Protein AF-A0AAT9SX31-F1 (afdb_monomer_lite)

Radius of gyration: 20.71 Å; chains: 1; bounding box: 58×47×54 Å

Secondary structure (DSSP, 8-state):
--TTTTTHHHHHHHHHHHHHHHHHHHHHHHHHHHHHHHHSPPTTTS-TT-------HHHHHHHHHHHGGGHHHHHHHHHHHHHHHHHTT--HHHHHHHHHHH--HHHHHHHHHH--SS--HHHHHHHHHHHHHHHTHHHHHHHHTHHHHTTS-HHHHHHHHHT--HHHHHHHHHHHHTT---THHHHHHHHHHHHHHHHHHHHHHHHHHT-S-GGGGTGGGHHHHHHHHHHHHH---TTTTHHHHHHHHHHHHHHHHSSSSHHHHHHHHHHHHHHHHHHTT-

Structure (mmCIF, N/CA/C/O backbone):
data_AF-A0AAT9SX31-F1
#
_entry.id   AF-A0AAT9SX31-F1
#
loop_
_atom_site.group_PDB
_atom_site.id
_atom_site.type_symbol
_atom_site.label_atom_id
_atom_site.label_alt_id
_atom_site.label_comp_id
_atom_site.label_asym_id
_atom_site.label_entity_id
_atom_site.label_seq_id
_atom_site.pdbx_PDB_ins_code
_atom_site.Cartn_x
_atom_site.Cartn_y
_atom_site.Cartn_z
_atom_site.occupancy
_atom_site.B_iso_or_equiv
_atom_site.auth_seq_id
_atom_site.auth_comp_id
_atom_site.auth_asym_id
_atom_site.auth_atom_id
_atom_site.pdbx_PDB_model_num
ATOM 1 N N . MET A 1 1 ? 28.774 20.706 -12.150 1.00 36.06 1 MET A N 1
ATOM 2 C CA . MET A 1 1 ? 27.590 21.599 -12.148 1.00 36.06 1 MET A CA 1
ATOM 3 C C . MET A 1 1 ? 26.537 21.270 -13.215 1.00 36.06 1 MET A C 1
ATOM 5 O O . MET A 1 1 ? 25.423 21.745 -13.067 1.00 36.06 1 MET A O 1
ATOM 9 N N . ALA A 1 2 ? 26.812 20.425 -14.224 1.00 27.89 2 ALA A N 1
ATOM 10 C CA . ALA A 1 2 ? 25.812 20.032 -15.234 1.00 27.89 2 ALA A CA 1
ATOM 11 C C . ALA A 1 2 ? 24.831 18.913 -14.793 1.00 27.89 2 ALA A C 1
ATOM 13 O O . ALA A 1 2 ? 23.689 18.912 -15.228 1.00 27.89 2 ALA A O 1
ATOM 14 N N . ARG A 1 3 ? 25.214 18.021 -13.859 1.00 32.88 3 ARG A N 1
ATOM 15 C CA . ARG A 1 3 ? 24.339 16.926 -13.365 1.00 32.88 3 ARG A CA 1
ATOM 16 C C . ARG A 1 3 ? 23.175 17.371 -12.469 1.00 32.88 3 ARG A C 1
ATOM 18 O O . ARG A 1 3 ? 22.260 16.601 -12.222 1.00 32.88 3 ARG A O 1
ATOM 25 N N . THR A 1 4 ? 23.192 18.603 -11.965 1.00 33.06 4 THR A N 1
ATOM 26 C CA . THR A 1 4 ? 22.132 19.141 -11.093 1.00 33.06 4 THR A CA 1
ATOM 27 C C . THR A 1 4 ? 20.910 19.652 -11.859 1.00 33.06 4 THR A C 1
ATOM 29 O O . THR A 1 4 ? 19.836 19.742 -11.275 1.00 33.06 4 THR A O 1
ATOM 32 N N . LEU A 1 5 ? 21.039 19.930 -13.161 1.00 30.50 5 LEU A N 1
ATOM 33 C CA . LEU A 1 5 ? 19.927 20.370 -14.016 1.00 30.50 5 LEU A CA 1
ATOM 34 C C . LEU A 1 5 ? 19.160 19.199 -14.662 1.00 30.50 5 LEU A C 1
ATOM 36 O O . LEU A 1 5 ? 17.992 19.361 -14.997 1.00 30.50 5 LEU A O 1
ATOM 40 N N . GLU A 1 6 ? 19.757 18.004 -14.729 1.00 37.31 6 GLU A N 1
ATOM 41 C CA . GLU A 1 6 ? 19.095 16.758 -15.165 1.00 37.31 6 GLU A CA 1
ATOM 42 C C . GLU A 1 6 ? 18.226 16.104 -14.069 1.00 37.31 6 GLU A C 1
ATOM 44 O O . GLU A 1 6 ? 17.456 15.196 -14.359 1.00 37.31 6 GLU A O 1
ATOM 49 N N . MET A 1 7 ? 18.292 16.579 -12.816 1.00 31.61 7 MET A N 1
ATOM 50 C CA . MET A 1 7 ? 17.492 16.062 -11.687 1.00 31.61 7 MET A CA 1
ATOM 51 C C . MET A 1 7 ? 16.142 16.777 -11.490 1.00 31.61 7 MET A C 1
ATOM 53 O O . MET A 1 7 ? 15.267 16.274 -10.780 1.00 31.61 7 MET A O 1
ATOM 57 N N . LEU A 1 8 ? 15.927 17.930 -12.137 1.00 29.69 8 LEU A N 1
ATOM 58 C CA . LEU A 1 8 ? 14.647 18.647 -12.077 1.00 29.69 8 LEU A CA 1
ATOM 59 C C . LEU A 1 8 ? 13.436 17.835 -12.595 1.00 29.69 8 LEU A C 1
ATOM 61 O O . LEU A 1 8 ? 12.379 17.932 -11.972 1.00 29.69 8 LEU A O 1
ATOM 65 N N . PRO A 1 9 ? 13.527 17.010 -13.659 1.00 33.69 9 PRO A N 1
ATOM 66 C CA . PRO A 1 9 ? 12.389 16.230 -14.156 1.00 33.69 9 PRO A CA 1
ATOM 67 C C . PRO A 1 9 ? 11.879 15.182 -13.153 1.00 33.69 9 PRO A C 1
ATOM 69 O O . PRO A 1 9 ? 10.671 14.968 -13.053 1.00 33.69 9 PRO A O 1
ATOM 72 N N . HIS A 1 10 ? 12.773 14.570 -12.366 1.00 36.59 10 HIS A N 1
ATOM 73 C CA . HIS A 1 10 ? 12.431 13.552 -11.362 1.00 36.59 10 HIS A CA 1
ATOM 74 C C . HIS A 1 10 ? 11.786 14.171 -10.112 1.00 36.59 10 HIS A C 1
ATOM 76 O O . HIS A 1 10 ? 10.764 13.680 -9.624 1.00 36.59 10 HIS A O 1
ATOM 82 N N . ALA A 1 11 ? 12.285 15.331 -9.672 1.00 29.48 11 ALA A N 1
ATOM 83 C CA . ALA A 1 11 ? 11.660 16.130 -8.619 1.00 29.48 11 ALA A CA 1
ATOM 84 C C . ALA A 1 11 ? 10.300 16.716 -9.053 1.00 29.48 11 ALA A C 1
ATOM 86 O O . ALA A 1 11 ? 9.378 16.809 -8.243 1.00 29.48 11 ALA A O 1
ATOM 87 N N . VAL A 1 12 ? 10.133 17.065 -10.336 1.00 34.00 12 VAL A N 1
ATOM 88 C CA . VAL A 1 12 ? 8.860 17.539 -10.905 1.00 34.00 12 VAL A CA 1
ATOM 89 C C . VAL A 1 12 ? 7.852 16.400 -11.071 1.00 34.00 12 VAL A C 1
ATOM 91 O O . VAL A 1 12 ? 6.674 16.641 -10.839 1.00 34.00 12 VAL A O 1
ATOM 94 N N . ALA A 1 13 ? 8.263 15.164 -11.371 1.00 35.53 13 ALA A N 1
ATOM 95 C CA . ALA A 1 13 ? 7.376 13.993 -11.357 1.00 35.53 13 ALA A CA 1
ATOM 96 C C . ALA A 1 13 ? 6.882 13.665 -9.933 1.00 35.53 13 ALA A C 1
ATOM 98 O O . ALA A 1 13 ? 5.691 13.429 -9.728 1.00 35.53 13 ALA A O 1
ATOM 99 N N . PHE A 1 14 ? 7.762 13.773 -8.933 1.00 36.47 14 PHE A N 1
ATOM 100 C CA . PHE A 1 14 ? 7.431 13.654 -7.510 1.00 36.47 14 PHE A CA 1
ATOM 101 C C . PHE A 1 14 ? 6.470 14.768 -7.041 1.00 36.47 14 PHE A C 1
ATOM 103 O O . PHE A 1 14 ? 5.434 14.502 -6.425 1.00 36.47 14 PHE A O 1
ATOM 110 N N . CYS A 1 15 ? 6.735 16.021 -7.431 1.00 28.53 15 CYS A N 1
ATOM 111 C CA . CYS A 1 15 ? 5.839 17.160 -7.209 1.00 28.53 15 CYS A CA 1
ATOM 112 C C . CYS A 1 15 ? 4.531 17.052 -8.003 1.00 28.53 15 CYS A C 1
ATOM 114 O O . CYS A 1 15 ? 3.500 17.507 -7.521 1.00 28.53 15 CYS A O 1
ATOM 116 N N . ALA A 1 16 ? 4.530 16.443 -9.190 1.00 34.06 16 ALA A N 1
ATOM 117 C CA . ALA A 1 16 ? 3.339 16.195 -9.991 1.00 34.06 16 ALA A CA 1
ATOM 118 C C . ALA A 1 16 ? 2.485 15.089 -9.373 1.00 34.06 16 ALA A C 1
ATOM 120 O O . ALA A 1 16 ? 1.272 15.206 -9.410 1.00 34.06 16 ALA A O 1
ATOM 121 N N . GLN A 1 17 ? 3.070 14.084 -8.724 1.00 37.22 17 GLN A N 1
ATOM 122 C CA . GLN A 1 17 ? 2.335 13.065 -7.972 1.00 37.22 17 GLN A CA 1
ATOM 123 C C . GLN A 1 17 ? 1.743 13.644 -6.675 1.00 37.22 17 GLN A C 1
ATOM 125 O O . GLN A 1 17 ? 0.597 13.348 -6.351 1.00 37.22 17 GLN A O 1
ATOM 130 N N . PHE A 1 18 ? 2.435 14.577 -6.007 1.00 33.72 18 PHE A N 1
ATOM 131 C CA . PHE A 1 18 ? 1.921 15.332 -4.849 1.00 33.72 18 PHE A CA 1
ATOM 132 C C . PHE A 1 18 ? 0.880 16.408 -5.233 1.00 33.72 18 PHE A C 1
ATOM 134 O O . PHE A 1 18 ? -0.123 16.605 -4.543 1.00 33.72 18 PHE A O 1
ATOM 141 N N . MET A 1 19 ? 1.068 17.090 -6.368 1.00 31.34 19 MET A N 1
ATOM 142 C CA . MET A 1 19 ? 0.107 18.038 -6.943 1.00 31.34 19 MET A CA 1
ATOM 143 C C . MET A 1 19 ? -1.081 17.331 -7.578 1.00 31.34 19 MET A C 1
ATOM 145 O O . MET A 1 19 ? -2.174 17.883 -7.529 1.00 31.34 19 MET A O 1
ATOM 149 N N . GLN A 1 20 ? -0.917 16.126 -8.123 1.00 35.50 20 GLN A N 1
ATOM 150 C CA . GLN A 1 20 ? -2.021 15.274 -8.542 1.00 35.50 20 GLN A CA 1
ATOM 151 C C . GLN A 1 20 ? -2.701 14.636 -7.340 1.00 35.50 20 GLN A C 1
ATOM 153 O O . GLN A 1 20 ? -3.908 14.563 -7.381 1.00 35.50 20 GLN A O 1
ATOM 158 N N . LEU A 1 21 ? -2.042 14.342 -6.216 1.00 35.62 21 LEU A N 1
ATOM 159 C CA . LEU A 1 21 ? -2.746 14.006 -4.970 1.00 35.62 21 LEU A CA 1
ATOM 160 C C . LEU A 1 21 ? -3.553 15.202 -4.435 1.00 35.62 21 LEU A C 1
ATOM 162 O O . LEU A 1 21 ? -4.710 15.040 -4.067 1.00 35.62 21 LEU A O 1
ATOM 166 N N . ARG A 1 22 ? -3.007 16.432 -4.457 1.00 33.75 22 ARG A N 1
ATOM 167 C CA . ARG A 1 22 ? -3.751 17.659 -4.089 1.00 33.75 22 ARG A CA 1
ATOM 168 C C . ARG A 1 22 ? -4.860 18.006 -5.086 1.00 33.75 22 ARG A C 1
ATOM 170 O O . ARG A 1 22 ? -5.933 18.413 -4.652 1.00 33.75 22 ARG A O 1
ATOM 177 N N . ARG A 1 23 ? -4.646 17.838 -6.397 1.00 31.61 23 ARG A N 1
ATOM 178 C CA . ARG A 1 23 ? -5.645 18.077 -7.457 1.00 31.61 23 ARG A CA 1
ATOM 179 C C . ARG A 1 23 ? -6.669 16.957 -7.548 1.00 31.61 23 ARG A C 1
ATOM 181 O O . ARG A 1 23 ? -7.822 17.257 -7.796 1.00 31.61 23 ARG A O 1
ATOM 188 N N . TRP A 1 24 ? -6.310 15.709 -7.278 1.00 31.11 24 TRP A N 1
ATOM 189 C CA . TRP A 1 24 ? -7.231 14.582 -7.145 1.00 31.11 24 TRP A CA 1
ATOM 190 C C . TRP A 1 24 ? -8.035 14.735 -5.855 1.00 31.11 24 TRP A C 1
ATOM 192 O O . TRP A 1 24 ? -9.249 14.638 -5.927 1.00 31.11 24 TRP A O 1
ATOM 202 N N . CYS A 1 25 ? -7.446 15.173 -4.734 1.00 32.41 25 CYS A N 1
ATOM 203 C CA . CYS A 1 25 ? -8.182 15.649 -3.549 1.00 32.41 25 CYS A CA 1
ATOM 204 C C . CYS A 1 25 ? -9.066 16.881 -3.824 1.00 32.41 25 CYS A C 1
ATOM 206 O O . CYS A 1 25 ? -10.065 17.071 -3.135 1.00 32.41 25 CYS A O 1
ATOM 208 N N . ALA A 1 26 ? -8.731 17.728 -4.804 1.00 34.81 26 ALA A N 1
ATOM 209 C CA . ALA A 1 26 ? -9.537 18.890 -5.201 1.00 34.81 26 ALA A CA 1
ATOM 210 C C . ALA A 1 26 ? -10.645 18.550 -6.223 1.00 34.81 26 ALA A C 1
ATOM 212 O O . ALA A 1 26 ? -11.723 19.135 -6.166 1.00 34.81 26 ALA A O 1
ATOM 213 N N . LEU A 1 27 ? -10.420 17.579 -7.112 1.00 36.53 27 LEU A N 1
ATOM 214 C CA . LEU A 1 27 ? -11.347 17.123 -8.158 1.00 36.53 27 LEU A CA 1
ATOM 215 C C . LEU A 1 27 ? -12.313 16.052 -7.635 1.00 36.53 27 LEU A C 1
ATOM 217 O O . LEU A 1 27 ? -13.500 16.078 -7.953 1.00 36.53 27 LEU A O 1
ATOM 221 N N . THR A 1 28 ? -11.851 15.161 -6.755 1.00 35.91 28 THR A N 1
ATOM 222 C CA . THR A 1 28 ? -12.728 14.268 -5.983 1.00 35.91 28 THR A CA 1
ATOM 223 C C . THR A 1 28 ? -13.434 15.010 -4.858 1.00 35.91 28 THR A C 1
ATOM 225 O O . THR A 1 28 ? -14.469 14.530 -4.418 1.00 35.91 28 THR A O 1
ATOM 228 N N . ARG A 1 29 ? -12.981 16.208 -4.446 1.00 38.50 29 ARG A N 1
ATOM 229 C CA . ARG A 1 29 ? -13.656 17.014 -3.416 1.00 38.50 29 ARG A CA 1
ATOM 230 C C . ARG A 1 29 ? -15.132 17.182 -3.732 1.00 38.50 29 ARG A C 1
ATOM 232 O O . ARG A 1 29 ? -15.921 16.867 -2.877 1.00 38.50 29 ARG A O 1
ATOM 239 N N . ALA A 1 30 ? -15.554 17.556 -4.937 1.00 37.25 30 ALA A N 1
ATOM 240 C CA . ALA A 1 30 ? -16.983 17.781 -5.192 1.00 37.25 30 ALA A CA 1
ATOM 241 C C . ALA A 1 30 ? -17.841 16.495 -5.149 1.00 37.25 30 ALA A C 1
ATOM 243 O O . ALA A 1 30 ? -18.952 16.513 -4.618 1.00 37.25 30 ALA A O 1
ATOM 244 N N . ARG A 1 31 ? -17.333 15.366 -5.669 1.00 40.22 31 ARG A N 1
ATOM 245 C CA . ARG A 1 31 ? -18.067 14.084 -5.720 1.00 40.22 31 ARG A CA 1
ATOM 246 C C . ARG A 1 31 ? -17.940 13.263 -4.442 1.00 40.22 31 ARG A C 1
ATOM 248 O O . ARG A 1 31 ? -18.951 12.762 -3.979 1.00 40.22 31 ARG A O 1
ATOM 255 N N . ALA A 1 32 ? -16.758 13.184 -3.840 1.00 37.97 32 ALA A N 1
ATOM 256 C CA . ALA A 1 32 ? -16.553 12.592 -2.523 1.00 37.97 32 ALA A CA 1
ATOM 257 C C . ALA A 1 32 ? -17.220 13.431 -1.425 1.00 37.97 32 ALA A C 1
ATOM 259 O O . ALA A 1 32 ? -17.733 12.852 -0.484 1.00 37.97 32 ALA A O 1
ATOM 260 N N . PHE A 1 33 ? -17.308 14.763 -1.550 1.00 40.78 33 PHE A N 1
ATOM 261 C CA . PHE A 1 33 ? -18.081 15.611 -0.626 1.00 40.78 33 PHE A CA 1
ATOM 262 C C . PHE A 1 33 ? -19.586 15.475 -0.843 1.00 40.78 33 PHE A C 1
ATOM 264 O O . PHE A 1 33 ? -20.308 15.452 0.140 1.00 40.78 33 PHE A O 1
ATOM 271 N N . ARG A 1 34 ? -20.079 15.311 -2.082 1.00 41.19 34 ARG A N 1
ATOM 272 C CA . ARG A 1 34 ? -21.489 14.944 -2.322 1.00 41.19 34 ARG A CA 1
ATOM 273 C C . ARG A 1 34 ? -21.818 13.540 -1.820 1.00 41.19 34 ARG A C 1
ATOM 275 O O . ARG A 1 34 ? -22.846 13.376 -1.189 1.00 41.19 34 ARG A O 1
ATOM 282 N N . PHE A 1 35 ? -20.951 12.560 -2.055 1.00 42.16 35 PHE A N 1
ATOM 283 C CA . PHE A 1 35 ? -21.107 11.182 -1.583 1.00 42.16 35 PHE A CA 1
ATOM 284 C C . PHE A 1 35 ? -21.039 11.113 -0.048 1.00 42.16 35 PHE A C 1
ATOM 286 O O . PHE A 1 35 ? -21.893 10.505 0.583 1.00 42.16 35 PHE A O 1
ATOM 293 N N . TRP A 1 36 ? -20.091 11.828 0.564 1.00 42.06 36 TRP A N 1
ATOM 294 C CA . TRP A 1 36 ? -19.954 11.951 2.016 1.00 42.06 36 TRP A CA 1
ATOM 295 C C . TRP A 1 36 ? -21.115 12.718 2.653 1.00 42.06 36 TRP A C 1
ATOM 297 O O . TRP A 1 36 ? -21.644 12.262 3.655 1.00 42.06 36 TRP A O 1
ATOM 307 N N . ASN A 1 37 ? -21.550 13.843 2.073 1.00 48.84 37 ASN A N 1
ATOM 308 C CA . ASN A 1 37 ? -22.694 14.606 2.584 1.00 48.84 37 ASN A CA 1
ATOM 309 C C . ASN A 1 37 ? -24.031 13.879 2.367 1.00 48.84 37 ASN A C 1
ATOM 311 O O . ASN A 1 37 ? -24.954 14.082 3.143 1.00 48.84 37 ASN A O 1
ATOM 315 N N . ALA A 1 38 ? -24.143 13.040 1.332 1.00 52.53 38 ALA A N 1
ATOM 316 C CA . ALA A 1 38 ? -25.323 12.206 1.099 1.00 52.53 38 ALA A CA 1
ATOM 317 C C . ALA A 1 38 ? -25.404 10.999 2.054 1.00 52.53 38 ALA A C 1
ATOM 319 O O . ALA A 1 38 ? -26.480 10.435 2.210 1.00 52.53 38 ALA A O 1
ATOM 320 N N . MET A 1 39 ? -24.290 10.604 2.685 1.00 44.59 39 MET A N 1
ATOM 321 C CA . MET A 1 39 ? -24.231 9.499 3.656 1.00 44.59 39 MET A CA 1
ATOM 322 C C . MET A 1 39 ? -24.049 9.950 5.108 1.00 44.59 39 MET A C 1
ATOM 324 O O . MET A 1 39 ? -24.179 9.134 6.018 1.00 44.59 39 MET A O 1
ATOM 328 N N . SER A 1 40 ? -23.712 11.216 5.357 1.00 47.88 40 SER A N 1
ATOM 329 C CA . SER A 1 40 ? -23.693 11.764 6.710 1.00 47.88 40 SER A CA 1
ATOM 330 C C . SER A 1 40 ? -25.134 11.928 7.202 1.00 47.88 40 SER A C 1
ATOM 332 O O . SER A 1 40 ? -25.886 12.653 6.547 1.00 47.88 40 SER A O 1
ATOM 334 N N . PRO A 1 41 ? -25.524 11.307 8.331 1.00 48.31 41 PRO A N 1
ATOM 335 C CA . PRO A 1 41 ? -26.794 11.611 8.980 1.00 48.31 41 PRO A CA 1
ATOM 336 C C . PRO A 1 41 ? -26.875 13.113 9.257 1.00 48.31 41 PRO A C 1
ATOM 338 O O . PRO A 1 41 ? -25.844 13.739 9.529 1.00 48.31 41 PRO A O 1
ATOM 341 N N . ASP A 1 42 ? -28.078 13.690 9.188 1.00 56.12 42 ASP A N 1
ATOM 342 C CA . ASP A 1 42 ? -28.294 15.084 9.574 1.00 56.12 42 ASP A CA 1
ATOM 343 C C . ASP A 1 42 ? -27.687 15.283 10.979 1.00 56.12 42 ASP A C 1
ATOM 345 O O . ASP A 1 42 ? -28.018 14.505 11.883 1.00 56.12 42 ASP A O 1
ATOM 349 N N . PRO A 1 43 ? -26.773 16.250 11.190 1.00 53.59 43 PRO A N 1
ATOM 350 C CA . PRO A 1 43 ? -26.162 16.491 12.496 1.00 53.59 43 PRO A CA 1
ATOM 351 C C . PRO A 1 43 ? -27.191 16.711 13.616 1.00 53.59 43 PRO A C 1
ATOM 353 O O . PRO A 1 43 ? -26.858 16.490 14.778 1.00 53.59 43 PRO A O 1
ATOM 356 N N . ASN A 1 44 ? -28.438 17.064 13.280 1.00 54.28 44 ASN A N 1
ATOM 357 C CA . ASN A 1 44 ? -29.557 17.196 14.216 1.00 54.28 44 ASN A CA 1
ATOM 358 C C . ASN A 1 44 ? -30.319 15.884 14.502 1.00 54.28 44 ASN A C 1
ATOM 360 O O . ASN A 1 44 ? -31.227 15.876 15.327 1.00 54.28 44 ASN A O 1
ATOM 364 N N . THR A 1 45 ? -29.969 14.779 13.839 1.00 53.47 45 THR A N 1
ATOM 365 C CA . THR A 1 45 ? -30.599 13.450 13.996 1.00 53.47 45 THR A CA 1
ATOM 366 C C . THR A 1 45 ? -29.687 12.410 14.642 1.00 53.47 45 THR A C 1
ATOM 368 O O . THR A 1 45 ? -30.129 11.297 14.921 1.00 53.47 45 THR A O 1
ATOM 371 N N . LEU A 1 46 ? -28.421 12.751 14.908 1.00 50.44 46 LEU A N 1
ATOM 372 C CA . LEU A 1 46 ? -27.517 11.862 15.630 1.00 50.44 46 LEU A CA 1
ATOM 373 C C . LEU A 1 46 ? -28.001 11.737 17.084 1.00 50.44 46 LEU A C 1
ATOM 375 O O . LEU A 1 46 ? -28.078 12.757 17.776 1.00 50.44 46 LEU A O 1
ATOM 379 N N . PRO A 1 47 ? -28.301 10.520 17.579 1.00 45.22 47 PRO A N 1
ATOM 380 C CA . PRO A 1 47 ? -28.561 10.312 18.994 1.00 45.22 47 PRO A CA 1
ATOM 381 C C . PRO A 1 47 ? -27.382 10.888 19.776 1.00 45.22 47 PRO A C 1
ATOM 383 O O . PRO A 1 47 ? -26.234 10.490 19.568 1.00 45.22 47 PRO A O 1
ATOM 386 N N . THR A 1 48 ? -27.647 11.832 20.674 1.00 50.94 48 THR A N 1
ATOM 387 C CA . THR A 1 48 ? -26.641 12.587 21.442 1.00 50.94 48 THR A CA 1
ATOM 388 C C . THR A 1 48 ? -25.824 11.720 22.419 1.00 50.94 48 THR A C 1
ATOM 390 O O . THR A 1 48 ? -25.049 12.239 23.219 1.00 50.94 48 THR A O 1
ATOM 393 N N . THR A 1 49 ? -25.964 10.392 22.351 1.00 48.47 49 THR A N 1
ATOM 394 C CA . THR A 1 49 ? -25.491 9.415 23.337 1.00 48.47 49 THR A CA 1
ATOM 395 C C . THR A 1 49 ? -24.866 8.140 22.751 1.00 48.47 49 THR A C 1
ATOM 397 O O . THR A 1 49 ? -24.543 7.234 23.521 1.00 48.47 49 THR A O 1
ATOM 400 N N . GLU A 1 50 ? -24.598 8.035 21.442 1.00 51.72 50 GLU A N 1
ATOM 401 C CA . GLU A 1 50 ? -23.659 6.999 20.981 1.00 51.72 50 GLU A CA 1
ATOM 402 C C . GLU A 1 50 ? -22.229 7.407 21.366 1.00 51.72 50 GLU A C 1
ATOM 404 O O . GLU A 1 50 ? -21.641 8.334 20.804 1.00 51.72 50 GLU A O 1
ATOM 409 N N . LYS A 1 51 ? -21.671 6.733 22.383 1.00 58.97 51 LYS A N 1
ATOM 410 C CA . LYS A 1 51 ? -20.285 6.940 22.825 1.00 58.97 51 LYS A CA 1
ATOM 411 C C . LYS A 1 51 ? -19.349 6.816 21.625 1.00 58.97 51 LYS A C 1
ATOM 413 O O . LYS A 1 51 ? -19.315 5.764 20.984 1.00 58.97 51 LYS A O 1
ATOM 418 N N . ARG A 1 52 ? -18.568 7.875 21.370 1.00 68.62 52 ARG A N 1
ATOM 419 C CA . ARG A 1 52 ? -17.501 7.848 20.365 1.00 68.62 52 ARG A CA 1
ATOM 420 C C . ARG A 1 52 ? -16.639 6.603 20.590 1.00 68.62 52 ARG A C 1
ATOM 422 O O . ARG A 1 52 ? -16.246 6.364 21.733 1.00 68.62 52 ARG A O 1
ATOM 429 N N . ALA A 1 53 ? -16.364 5.827 19.542 1.00 77.31 53 ALA A N 1
ATOM 430 C CA . ALA A 1 53 ? -15.396 4.739 19.563 1.00 77.31 53 ALA A CA 1
ATOM 431 C C . ALA A 1 53 ? -14.104 5.315 20.145 1.00 77.31 53 ALA A C 1
ATOM 433 O O . ALA A 1 53 ? -13.559 6.222 19.530 1.00 77.31 53 ALA A O 1
ATOM 434 N N . PRO A 1 54 ? -13.660 4.927 21.351 1.00 87.25 54 PRO A N 1
ATOM 435 C CA . PRO A 1 54 ? -12.518 5.584 21.964 1.00 87.25 54 PRO A CA 1
ATOM 436 C C . PRO A 1 54 ? -11.255 5.313 21.142 1.00 87.25 54 PRO A C 1
ATOM 438 O O . PRO A 1 54 ? -11.162 4.310 20.441 1.00 87.25 54 PRO A O 1
ATOM 441 N N . VAL A 1 55 ? -10.274 6.207 21.248 1.00 89.81 55 VAL A N 1
ATOM 442 C CA . VAL A 1 55 ? -8.897 5.951 20.811 1.00 89.81 55 VAL A CA 1
ATOM 443 C C . VAL A 1 55 ? -8.055 6.004 22.069 1.00 89.81 55 VAL A C 1
ATOM 445 O O . VAL A 1 55 ? -7.815 7.086 22.606 1.00 89.81 55 VAL A O 1
ATOM 448 N N . THR A 1 56 ? -7.666 4.839 22.583 1.00 93.88 56 THR A N 1
ATOM 449 C CA . THR A 1 56 ? -6.845 4.755 23.798 1.00 93.88 56 THR A CA 1
ATOM 450 C C . THR A 1 56 ? -5.443 4.240 23.495 1.00 93.88 56 THR A C 1
ATOM 452 O O . THR A 1 56 ? -5.228 3.483 22.547 1.00 93.88 56 THR A O 1
ATOM 455 N N . GLY A 1 57 ? -4.471 4.608 24.336 1.00 95.44 57 GLY A N 1
ATOM 456 C CA . GLY A 1 57 ? -3.114 4.059 24.248 1.00 95.44 57 GLY A CA 1
ATOM 457 C C . GLY A 1 57 ? -3.076 2.539 24.451 1.00 95.44 57 GLY A C 1
ATOM 458 O O . GLY A 1 57 ? -2.301 1.849 23.792 1.00 95.44 57 GLY A O 1
ATOM 459 N N . ALA A 1 58 ? -3.963 1.998 25.296 1.00 96.25 58 ALA A N 1
ATOM 460 C CA . ALA A 1 58 ? -4.112 0.556 25.487 1.00 96.25 58 ALA A CA 1
ATOM 461 C C . ALA A 1 58 ? -4.628 -0.134 24.212 1.00 96.25 58 ALA A C 1
ATOM 463 O O . ALA A 1 58 ? -4.091 -1.167 23.811 1.00 96.25 58 ALA A O 1
ATOM 464 N N . GLY A 1 59 ? -5.608 0.474 23.535 1.00 95.88 59 GLY A N 1
ATOM 465 C CA . GLY A 1 59 ? -6.077 0.049 22.218 1.00 95.88 59 GLY A CA 1
ATOM 466 C C . GLY A 1 59 ? -4.958 0.079 21.182 1.00 95.88 59 GLY A C 1
ATOM 467 O O . GLY A 1 59 ? -4.739 -0.908 20.486 1.00 95.88 59 GLY A O 1
ATOM 468 N N . MET A 1 60 ? -4.176 1.161 21.129 1.00 97.12 60 MET A N 1
ATOM 469 C CA . MET A 1 60 ? -3.021 1.256 20.229 1.00 97.12 60 MET A CA 1
ATOM 470 C C . MET A 1 60 ? -2.008 0.139 20.464 1.00 97.12 60 MET A C 1
ATOM 472 O O . MET A 1 60 ? -1.630 -0.539 19.510 1.00 97.12 60 MET A O 1
ATOM 476 N N . LEU A 1 61 ? -1.621 -0.115 21.715 1.00 97.81 61 LEU A N 1
ATOM 477 C CA . LEU A 1 61 ? -0.694 -1.195 22.056 1.00 97.81 61 LEU A CA 1
ATOM 478 C C . LEU A 1 61 ? -1.262 -2.579 21.704 1.00 97.81 61 LEU A C 1
ATOM 480 O O . LEU A 1 61 ? -0.541 -3.432 21.182 1.00 97.81 61 LEU A O 1
ATOM 484 N N . LEU A 1 62 ? -2.560 -2.797 21.931 1.00 97.31 62 LEU A N 1
ATOM 485 C CA . LEU A 1 62 ? -3.249 -4.011 21.496 1.00 97.31 62 LEU A CA 1
ATOM 486 C C . LEU A 1 62 ? -3.186 -4.171 19.970 1.00 97.31 62 LEU A C 1
ATOM 488 O O . LEU A 1 62 ? -2.937 -5.275 19.486 1.00 97.31 62 LEU A O 1
ATOM 492 N N . GLY A 1 63 ? -3.353 -3.081 19.221 1.00 96.25 63 GLY A N 1
ATOM 493 C CA . GLY A 1 63 ? -3.167 -3.026 17.772 1.00 96.25 63 GLY A CA 1
ATOM 494 C C . GLY A 1 63 ? -1.769 -3.446 17.334 1.00 96.25 63 GLY A C 1
ATOM 495 O O . GLY A 1 63 ? -1.634 -4.346 16.504 1.00 96.25 63 GLY A O 1
ATOM 496 N N . VAL A 1 64 ? -0.732 -2.862 17.944 1.00 97.94 64 VAL A N 1
ATOM 497 C CA . VAL A 1 64 ? 0.676 -3.228 17.695 1.00 97.94 64 VAL A CA 1
ATOM 498 C C . VAL A 1 64 ? 0.900 -4.722 17.940 1.00 97.94 64 VAL A C 1
ATOM 500 O O . VAL A 1 64 ? 1.480 -5.419 17.106 1.00 97.94 64 VAL A O 1
ATOM 503 N N . ARG A 1 65 ? 0.385 -5.250 19.054 1.00 96.88 65 ARG A N 1
ATOM 504 C CA . ARG A 1 65 ? 0.509 -6.674 19.380 1.00 96.88 65 ARG A CA 1
ATOM 505 C C . ARG A 1 65 ? -0.226 -7.560 18.376 1.00 96.88 65 ARG A C 1
ATOM 507 O O . ARG A 1 65 ? 0.361 -8.528 17.903 1.00 96.88 65 ARG A O 1
ATOM 514 N N . LYS A 1 66 ? -1.478 -7.247 18.028 1.00 94.75 66 LYS A N 1
ATOM 515 C CA . LYS A 1 66 ? -2.270 -8.043 17.074 1.00 94.75 66 LYS A CA 1
ATOM 516 C C . LYS A 1 66 ? -1.655 -8.039 15.669 1.00 94.75 66 LYS A C 1
ATOM 518 O O . LYS A 1 66 ? -1.683 -9.071 15.007 1.00 94.75 66 LYS A O 1
ATOM 523 N N . VAL A 1 67 ? -1.074 -6.923 15.223 1.00 95.25 67 VAL A N 1
ATOM 524 C CA . VAL A 1 67 ? -0.478 -6.821 13.879 1.00 95.25 67 VAL A CA 1
ATOM 525 C C . VAL A 1 67 ? 0.920 -7.438 13.775 1.00 95.25 67 VAL A C 1
ATOM 527 O O . VAL A 1 67 ? 1.363 -7.745 12.671 1.00 95.25 67 VAL A O 1
ATOM 530 N N . SER A 1 68 ? 1.605 -7.670 14.901 1.00 94.44 68 SER A N 1
ATOM 531 C CA . SER A 1 68 ? 2.970 -8.224 14.937 1.00 94.44 68 SER A CA 1
ATOM 532 C C . SER A 1 68 ? 3.143 -9.523 14.141 1.00 94.44 68 SER A C 1
ATOM 534 O O . SER A 1 68 ? 4.171 -9.712 13.498 1.00 94.44 68 SER A O 1
ATOM 536 N N . VAL A 1 69 ? 2.115 -10.377 14.092 1.00 90.94 69 VAL A N 1
ATOM 537 C CA . VAL A 1 69 ? 2.133 -11.631 13.319 1.00 90.94 69 VAL A CA 1
ATOM 538 C C . VAL A 1 69 ? 2.305 -11.397 11.811 1.00 90.94 69 VAL A C 1
ATOM 540 O O . VAL A 1 69 ? 2.826 -12.256 11.107 1.00 90.94 69 VAL A O 1
ATOM 543 N N . LEU A 1 70 ? 1.902 -10.225 11.311 1.00 89.25 70 LEU A N 1
ATOM 544 C CA . LEU A 1 70 ? 2.022 -9.837 9.905 1.00 89.25 70 LEU A CA 1
ATOM 545 C C . LEU A 1 70 ? 3.358 -9.141 9.597 1.00 89.25 70 LEU A C 1
ATOM 547 O O . LEU A 1 70 ? 3.743 -9.053 8.430 1.00 89.25 70 LEU A O 1
ATOM 551 N N . MET A 1 71 ? 4.086 -8.664 10.615 1.00 92.50 71 MET A N 1
ATOM 552 C CA . MET A 1 71 ? 5.316 -7.886 10.432 1.00 92.50 71 MET A CA 1
ATOM 553 C C . MET A 1 71 ? 6.415 -8.617 9.650 1.00 92.50 71 MET A C 1
ATOM 555 O O . MET A 1 71 ? 7.009 -7.968 8.793 1.00 92.50 71 MET A O 1
ATOM 559 N N . PRO A 1 72 ? 6.688 -9.925 9.844 1.00 91.69 72 PRO A N 1
ATOM 560 C CA . PRO A 1 72 ? 7.715 -10.611 9.058 1.00 91.69 72 PRO A CA 1
ATOM 561 C C . PRO A 1 72 ? 7.462 -10.534 7.546 1.00 91.69 72 PRO A C 1
ATOM 563 O O . PRO A 1 72 ? 8.376 -10.229 6.783 1.00 91.69 72 PRO A O 1
ATOM 566 N N . GLY A 1 73 ? 6.210 -10.727 7.114 1.00 87.88 73 GLY A N 1
ATOM 567 C CA . GLY A 1 73 ? 5.836 -10.593 5.703 1.00 87.88 73 GLY A CA 1
ATOM 568 C C . GLY A 1 73 ? 6.006 -9.162 5.190 1.00 87.88 73 GLY A C 1
ATOM 569 O O . GLY A 1 73 ? 6.518 -8.953 4.094 1.00 87.88 73 GLY A O 1
ATOM 570 N N . VAL A 1 74 ? 5.645 -8.171 6.010 1.00 90.75 74 VAL A N 1
ATOM 571 C CA . VAL A 1 74 ? 5.800 -6.742 5.690 1.00 90.75 74 VAL A CA 1
ATOM 572 C C . VAL A 1 74 ? 7.275 -6.339 5.591 1.00 90.75 74 VAL A C 1
ATOM 574 O O . VAL A 1 74 ? 7.622 -5.556 4.714 1.00 90.75 74 VAL A O 1
ATOM 577 N N . ILE A 1 75 ? 8.155 -6.894 6.429 1.00 93.88 75 ILE A N 1
ATOM 578 C CA . ILE A 1 75 ? 9.605 -6.652 6.370 1.00 93.88 75 ILE A CA 1
ATOM 579 C C . ILE A 1 75 ? 10.186 -7.201 5.070 1.00 93.88 75 ILE A C 1
ATOM 581 O O . ILE A 1 75 ? 10.868 -6.469 4.361 1.00 93.88 75 ILE A O 1
ATOM 585 N N . VAL A 1 76 ? 9.895 -8.464 4.735 1.00 90.00 76 VAL A N 1
ATOM 586 C CA . VAL A 1 76 ? 10.365 -9.077 3.479 1.00 90.00 76 VAL A CA 1
ATOM 587 C C . VAL A 1 76 ? 9.890 -8.258 2.281 1.00 90.00 76 VAL A C 1
ATOM 589 O O . VAL A 1 76 ? 10.659 -7.982 1.363 1.00 90.00 76 VAL A O 1
ATOM 592 N N . PHE A 1 77 ? 8.639 -7.806 2.327 1.00 89.12 77 PHE A N 1
ATOM 593 C CA . PHE A 1 77 ? 8.052 -6.966 1.298 1.00 89.12 77 PHE A CA 1
ATOM 594 C C . PHE A 1 77 ? 8.758 -5.601 1.171 1.00 89.12 77 PHE A C 1
ATOM 596 O O . PHE A 1 77 ? 9.172 -5.210 0.080 1.00 89.12 77 PHE A O 1
ATOM 603 N N . ALA A 1 78 ? 8.950 -4.889 2.279 1.00 93.94 78 ALA A N 1
ATOM 604 C CA . ALA A 1 78 ? 9.640 -3.602 2.298 1.00 93.94 78 ALA A CA 1
ATOM 605 C C . ALA A 1 78 ? 11.097 -3.718 1.819 1.00 93.94 78 ALA A C 1
ATOM 607 O O . ALA A 1 78 ? 11.570 -2.884 1.046 1.00 93.94 78 ALA A O 1
ATOM 608 N N . VAL A 1 79 ? 11.798 -4.785 2.217 1.00 92.44 79 VAL A N 1
ATOM 609 C CA . VAL A 1 79 ? 13.167 -5.069 1.765 1.00 92.44 79 VAL A CA 1
ATOM 610 C C . VAL A 1 79 ? 13.210 -5.287 0.253 1.00 92.44 79 VAL A C 1
ATOM 612 O O . VAL A 1 79 ? 14.056 -4.699 -0.421 1.00 92.44 79 VAL A O 1
ATOM 615 N N . ALA A 1 80 ? 12.278 -6.077 -0.288 1.00 89.69 80 ALA A N 1
ATOM 616 C CA . ALA A 1 80 ? 12.148 -6.306 -1.725 1.00 89.69 80 ALA A CA 1
ATOM 617 C C . ALA A 1 80 ? 11.919 -4.993 -2.495 1.00 89.69 80 ALA A C 1
ATOM 619 O O . ALA A 1 80 ? 12.586 -4.739 -3.499 1.00 89.69 80 ALA A O 1
ATOM 620 N N . PHE A 1 81 ? 11.035 -4.123 -1.992 1.00 91.56 81 PHE A N 1
ATOM 621 C CA . PHE A 1 81 ? 10.823 -2.794 -2.565 1.00 91.56 81 PHE A CA 1
ATOM 622 C C . PHE A 1 81 ? 12.103 -1.949 -2.552 1.00 91.56 81 PHE A C 1
ATOM 624 O O . PHE A 1 81 ? 12.484 -1.410 -3.590 1.00 91.56 81 PHE A O 1
ATOM 631 N N . GLY A 1 82 ? 12.782 -1.853 -1.404 1.00 93.56 82 GLY A N 1
ATOM 632 C CA . GLY A 1 82 ? 14.007 -1.065 -1.264 1.00 93.56 82 GLY A CA 1
ATOM 633 C C . GLY A 1 82 ? 15.121 -1.532 -2.203 1.00 93.56 82 GLY A C 1
ATOM 634 O O . GLY A 1 82 ? 15.734 -0.712 -2.888 1.00 93.56 82 GLY A O 1
ATOM 635 N N . ALA A 1 83 ? 15.340 -2.846 -2.294 1.00 91.06 83 ALA A N 1
ATOM 636 C CA . ALA A 1 83 ? 16.338 -3.427 -3.189 1.00 91.06 83 ALA A CA 1
ATOM 637 C C . ALA A 1 83 ? 16.015 -3.137 -4.664 1.00 91.06 83 ALA A C 1
ATOM 639 O O . ALA A 1 83 ? 16.893 -2.729 -5.425 1.00 91.06 83 ALA A O 1
ATOM 640 N N . ALA A 1 84 ? 14.747 -3.273 -5.059 1.00 88.25 84 ALA A N 1
ATOM 641 C CA . ALA A 1 84 ? 14.313 -2.964 -6.415 1.00 88.25 84 ALA A CA 1
ATOM 642 C C . ALA A 1 84 ? 14.413 -1.465 -6.747 1.00 88.25 84 ALA A C 1
ATOM 644 O O . ALA A 1 84 ? 14.790 -1.110 -7.863 1.00 88.25 84 ALA A O 1
ATOM 645 N N . ALA A 1 85 ? 14.118 -0.578 -5.791 1.00 90.06 85 ALA A N 1
ATOM 646 C CA . ALA A 1 85 ? 14.285 0.865 -5.954 1.00 90.06 85 ALA A CA 1
ATOM 647 C C . ALA A 1 85 ? 15.753 1.238 -6.206 1.00 90.06 85 ALA A C 1
ATOM 649 O O . ALA A 1 85 ? 16.045 1.985 -7.143 1.00 90.06 85 ALA A O 1
ATOM 650 N N . SER A 1 86 ? 16.675 0.642 -5.442 1.00 90.44 86 SER A N 1
ATOM 651 C CA . SER A 1 86 ? 18.116 0.797 -5.661 1.00 90.44 86 SER A CA 1
ATOM 652 C C . SER A 1 86 ? 18.545 0.284 -7.040 1.00 90.44 86 SER A C 1
ATOM 654 O O . SER A 1 86 ? 19.212 1.005 -7.780 1.00 90.44 86 SER A O 1
ATOM 656 N N . ALA A 1 87 ? 18.094 -0.910 -7.442 1.00 86.31 87 ALA A N 1
ATOM 657 C CA . ALA A 1 87 ? 18.414 -1.488 -8.751 1.00 86.31 87 ALA A CA 1
ATOM 658 C C . ALA A 1 87 ? 17.877 -0.656 -9.934 1.00 86.31 87 ALA A C 1
ATOM 660 O O . ALA A 1 87 ? 18.434 -0.694 -11.030 1.00 86.31 87 ALA A O 1
ATOM 661 N N . LYS A 1 88 ? 16.805 0.115 -9.719 1.00 84.50 88 LYS A N 1
ATOM 662 C CA . LYS A 1 88 ? 16.205 1.032 -10.704 1.00 84.50 88 LYS A CA 1
ATOM 663 C C . LYS A 1 88 ? 16.832 2.433 -10.688 1.00 84.50 88 LYS A C 1
ATOM 665 O O . LYS A 1 88 ? 16.385 3.298 -11.439 1.00 84.50 88 LYS A O 1
ATOM 670 N N . GLY A 1 89 ? 17.864 2.649 -9.871 1.00 86.38 89 GLY A N 1
ATOM 671 C CA . GLY A 1 89 ? 18.652 3.880 -9.842 1.00 86.38 89 GLY A CA 1
ATOM 672 C C . GLY A 1 89 ? 18.008 5.042 -9.087 1.00 86.38 89 GLY A C 1
ATOM 673 O O . GLY A 1 89 ? 18.485 6.167 -9.222 1.00 86.38 89 GLY A O 1
ATOM 674 N N . LEU A 1 90 ? 16.950 4.804 -8.301 1.00 87.94 90 LEU A N 1
ATOM 675 C CA . LEU A 1 90 ? 16.441 5.828 -7.386 1.00 87.94 90 LEU A CA 1
ATOM 676 C C . LEU A 1 90 ? 17.508 6.110 -6.331 1.00 87.94 90 LEU A C 1
ATOM 678 O O . LEU A 1 90 ? 18.205 5.200 -5.889 1.00 87.94 90 LEU A O 1
ATOM 682 N N . SER A 1 91 ? 17.609 7.355 -5.884 1.00 91.69 91 SER A N 1
ATOM 683 C CA . SER A 1 91 ? 18.425 7.689 -4.723 1.00 91.69 91 SER A CA 1
ATOM 684 C C . SER A 1 91 ? 17.803 7.151 -3.431 1.00 91.69 91 SER A C 1
ATOM 686 O O . SER A 1 91 ? 16.601 6.868 -3.339 1.00 91.69 91 SER A O 1
ATOM 688 N N . PHE A 1 92 ? 18.623 7.069 -2.381 1.00 93.75 92 PHE A N 1
ATOM 689 C CA . PHE A 1 92 ? 18.157 6.672 -1.054 1.00 93.75 92 PHE A CA 1
ATOM 690 C C . PHE A 1 92 ? 17.055 7.610 -0.551 1.00 93.75 92 PHE A C 1
ATOM 692 O O . PHE A 1 92 ? 16.029 7.154 -0.054 1.00 93.75 92 PHE A O 1
ATOM 699 N N . LEU A 1 93 ? 17.232 8.924 -0.736 1.00 94.19 93 LEU A N 1
ATOM 700 C CA . LEU A 1 93 ? 16.255 9.915 -0.298 1.00 94.19 93 LEU A CA 1
ATOM 701 C C . LEU A 1 93 ? 14.928 9.778 -1.054 1.00 94.19 93 LEU A C 1
ATOM 703 O O . LEU A 1 93 ? 13.878 9.782 -0.419 1.00 94.19 93 LEU A O 1
ATOM 707 N N . GLU A 1 94 ? 14.956 9.609 -2.379 1.00 90.62 94 GLU A N 1
ATOM 708 C CA . GLU A 1 94 ? 13.741 9.385 -3.178 1.00 90.62 94 GLU A CA 1
ATOM 709 C C . GLU A 1 94 ? 13.010 8.116 -2.739 1.00 90.62 94 GLU A C 1
ATOM 711 O O . GLU A 1 94 ? 11.796 8.141 -2.539 1.00 90.62 94 GLU A O 1
ATOM 716 N N . THR A 1 95 ? 13.752 7.030 -2.510 1.00 93.06 95 THR A N 1
ATOM 717 C CA . THR A 1 95 ? 13.193 5.756 -2.041 1.00 93.06 95 THR A CA 1
ATOM 718 C C . THR A 1 95 ? 12.530 5.911 -0.674 1.00 93.06 95 THR A C 1
ATOM 720 O O . THR A 1 95 ? 11.387 5.491 -0.485 1.00 93.06 95 THR A O 1
ATOM 723 N N . MET A 1 96 ? 13.211 6.554 0.277 1.00 96.19 96 MET A N 1
ATOM 724 C CA . MET A 1 96 ? 12.694 6.765 1.630 1.00 96.19 96 MET A CA 1
ATOM 725 C C . MET A 1 96 ? 11.486 7.704 1.644 1.00 96.19 96 MET A C 1
ATOM 727 O O . MET A 1 96 ? 10.506 7.421 2.331 1.00 96.19 96 MET A O 1
ATOM 731 N N . LEU A 1 97 ? 11.508 8.782 0.854 1.00 92.56 97 LEU A N 1
ATOM 732 C CA . LEU A 1 97 ? 10.372 9.693 0.713 1.00 92.56 97 LEU A CA 1
ATOM 733 C C . LEU A 1 97 ? 9.170 9.000 0.072 1.00 92.56 97 LEU A C 1
ATOM 735 O O . LEU A 1 97 ? 8.051 9.145 0.561 1.00 92.56 97 LEU A O 1
ATOM 739 N N . MET A 1 98 ? 9.387 8.213 -0.984 1.00 89.06 98 MET A N 1
ATOM 740 C CA . MET A 1 98 ? 8.330 7.423 -1.611 1.00 89.06 98 MET A CA 1
ATOM 741 C C . MET A 1 98 ? 7.740 6.426 -0.608 1.00 89.06 98 MET A C 1
ATOM 743 O O . MET A 1 98 ? 6.525 6.357 -0.448 1.00 89.06 98 MET A O 1
ATOM 747 N N . SER A 1 99 ? 8.592 5.715 0.130 1.00 92.75 99 SER A N 1
ATOM 748 C CA . SER A 1 99 ? 8.183 4.769 1.168 1.00 92.75 99 SER A CA 1
ATOM 749 C C . SER A 1 99 ? 7.364 5.414 2.284 1.00 92.75 99 SER A C 1
ATOM 751 O O . SER A 1 99 ? 6.327 4.879 2.670 1.00 92.75 99 SER A O 1
ATOM 753 N N . ALA A 1 100 ? 7.810 6.565 2.788 1.00 92.75 100 ALA A N 1
ATOM 754 C CA . ALA A 1 100 ? 7.187 7.247 3.914 1.00 92.75 100 ALA A CA 1
ATOM 755 C C . ALA A 1 100 ? 5.890 7.971 3.535 1.00 92.75 100 ALA A C 1
ATOM 757 O O . ALA A 1 100 ? 4.961 7.976 4.338 1.00 92.75 100 ALA A O 1
ATOM 758 N N . LEU A 1 101 ? 5.827 8.590 2.350 1.00 88.69 101 LEU A N 1
ATOM 759 C CA . LEU A 1 101 ? 4.723 9.471 1.954 1.00 88.69 101 LEU A CA 1
ATOM 760 C C . LEU A 1 101 ? 3.667 8.781 1.092 1.00 88.69 101 LEU A C 1
ATOM 762 O O . LEU A 1 101 ? 2.489 9.101 1.224 1.00 88.69 101 LEU A O 1
ATOM 766 N N . VAL A 1 102 ? 4.074 7.882 0.190 1.00 86.88 102 VAL A N 1
ATOM 767 C CA . VAL A 1 102 ? 3.121 7.139 -0.651 1.00 86.88 102 VAL A CA 1
ATOM 768 C C . VAL A 1 102 ? 2.546 5.967 0.130 1.00 86.88 102 VAL A C 1
ATOM 770 O O . VAL A 1 102 ? 1.347 5.729 0.034 1.00 86.88 102 VAL A O 1
ATOM 773 N N . TYR A 1 103 ? 3.394 5.258 0.888 1.00 85.94 103 TYR A N 1
ATOM 774 C CA . TYR A 1 103 ? 3.013 4.167 1.793 1.00 85.94 103 TYR A CA 1
ATOM 775 C C . TYR A 1 103 ? 1.952 3.219 1.200 1.00 85.94 103 TYR A C 1
ATOM 777 O O . TYR A 1 103 ? 0.914 2.921 1.783 1.00 85.94 103 TYR A O 1
ATOM 785 N N . GLY A 1 104 ? 2.200 2.769 -0.028 1.00 80.38 104 GLY A N 1
ATOM 786 C CA . GLY A 1 104 ? 1.222 2.071 -0.856 1.00 80.38 104 GLY A CA 1
ATOM 787 C C . GLY A 1 104 ? 1.809 0.796 -1.427 1.00 80.38 104 GLY A C 1
ATOM 788 O O . GLY A 1 104 ? 1.758 0.622 -2.642 1.00 80.38 104 GLY A O 1
ATOM 789 N N . GLY A 1 105 ? 2.406 -0.052 -0.582 1.00 82.19 105 GLY A N 1
ATOM 790 C CA . GLY A 1 105 ? 3.347 -1.121 -0.950 1.00 82.19 105 GLY A CA 1
ATOM 791 C C . GLY A 1 105 ? 3.115 -1.783 -2.313 1.00 82.19 105 GLY A C 1
ATOM 792 O O . GLY A 1 105 ? 3.997 -1.752 -3.166 1.00 82.19 105 GLY A O 1
ATOM 793 N N . VAL A 1 106 ? 1.917 -2.326 -2.578 1.00 82.12 106 VAL A N 1
ATOM 794 C CA . VAL A 1 106 ? 1.627 -3.008 -3.861 1.00 82.12 106 VAL A CA 1
ATOM 795 C C . VAL A 1 106 ? 1.690 -2.040 -5.044 1.00 82.12 106 VAL A C 1
ATOM 797 O O . VAL A 1 106 ? 2.297 -2.340 -6.068 1.00 82.12 106 VAL A O 1
ATOM 800 N N . SER A 1 107 ? 1.099 -0.854 -4.903 1.00 85.19 107 SER A N 1
ATOM 801 C CA . SER A 1 107 ? 1.168 0.188 -5.930 1.00 85.19 107 SER A CA 1
ATOM 802 C C . SER A 1 107 ? 2.582 0.736 -6.118 1.00 85.19 107 SER A C 1
ATOM 804 O O . SER A 1 107 ? 2.930 1.107 -7.234 1.00 85.19 107 SER A O 1
ATOM 806 N N . GLN A 1 108 ? 3.417 0.721 -5.073 1.00 88.19 108 GLN A N 1
ATOM 807 C CA . GLN A 1 108 ? 4.829 1.076 -5.188 1.00 88.19 108 GLN A CA 1
ATOM 808 C C . GLN A 1 108 ? 5.603 0.036 -6.000 1.00 88.19 108 GLN A C 1
ATOM 810 O O . GLN A 1 108 ? 6.390 0.432 -6.852 1.00 88.19 108 GLN A O 1
ATOM 815 N N . LEU A 1 109 ? 5.344 -1.268 -5.836 1.00 84.50 109 LEU A N 1
ATOM 816 C CA . LEU A 1 109 ? 5.989 -2.268 -6.697 1.00 84.50 109 LEU A CA 1
ATOM 817 C C . LEU A 1 109 ? 5.564 -2.148 -8.151 1.00 84.50 109 LEU A C 1
ATOM 819 O O . LEU A 1 109 ? 6.402 -2.179 -9.047 1.00 84.50 109 LEU A O 1
ATOM 823 N N . VAL A 1 110 ? 4.264 -1.976 -8.385 1.00 83.31 110 VAL A N 1
ATOM 824 C CA . VAL A 1 110 ? 3.751 -1.781 -9.742 1.00 83.31 110 VAL A CA 1
ATOM 825 C C . VAL A 1 110 ? 4.338 -0.507 -10.354 1.00 83.31 110 VAL A C 1
ATOM 827 O O . VAL A 1 110 ? 4.698 -0.498 -11.527 1.00 83.31 110 VAL A O 1
ATOM 830 N N . ALA A 1 111 ? 4.520 0.549 -9.557 1.00 84.31 111 ALA A N 1
ATOM 831 C CA . ALA A 1 111 ? 5.220 1.746 -10.000 1.00 84.31 111 ALA A CA 1
ATOM 832 C C . ALA A 1 111 ? 6.679 1.465 -10.385 1.00 84.31 111 ALA A C 1
ATOM 834 O O . ALA A 1 111 ? 7.133 2.014 -11.383 1.00 84.31 111 ALA A O 1
ATOM 835 N N . MET A 1 112 ? 7.390 0.594 -9.657 1.00 83.94 112 MET A N 1
ATOM 836 C CA . MET A 1 112 ? 8.769 0.207 -9.988 1.00 83.94 112 MET A CA 1
ATOM 837 C C . MET A 1 112 ? 8.884 -0.601 -11.286 1.00 83.94 112 MET A C 1
ATOM 839 O O . MET A 1 112 ? 9.866 -0.455 -12.017 1.00 83.94 112 MET A O 1
ATOM 843 N N . GLU A 1 113 ? 7.887 -1.429 -11.598 1.00 82.12 113 GLU A N 1
ATOM 844 C CA . GLU A 1 113 ? 7.825 -2.168 -12.867 1.00 82.12 113 GLU A CA 1
ATOM 845 C C . GLU A 1 113 ? 7.622 -1.241 -14.066 1.00 82.12 113 GLU A C 1
ATOM 847 O O . GLU A 1 113 ? 8.209 -1.429 -15.131 1.00 82.12 113 GLU A O 1
ATOM 852 N N . ILE A 1 114 ? 6.828 -0.192 -13.868 1.00 80.81 114 ILE A N 1
ATOM 853 C CA . ILE A 1 114 ? 6.519 0.816 -14.887 1.00 80.81 114 ILE A CA 1
ATOM 854 C C . ILE A 1 114 ? 7.580 1.934 -14.914 1.00 80.81 114 ILE A C 1
ATOM 856 O O . ILE A 1 114 ? 7.591 2.780 -15.813 1.00 80.81 114 ILE A O 1
ATOM 860 N N . TRP A 1 115 ? 8.483 1.946 -13.929 1.00 81.31 115 TRP A N 1
ATOM 861 C CA . TRP A 1 115 ? 9.482 2.991 -13.768 1.00 81.31 115 TRP A CA 1
ATOM 862 C C . TRP A 1 115 ? 10.433 3.016 -14.953 1.00 81.31 115 TRP A C 1
ATOM 864 O O . TRP A 1 115 ? 10.999 1.993 -15.348 1.00 81.31 115 TRP A O 1
ATOM 874 N N . ARG A 1 116 ? 10.626 4.213 -15.502 1.00 78.25 116 ARG A N 1
ATOM 875 C CA . ARG A 1 116 ? 11.387 4.416 -16.727 1.00 78.25 116 ARG A CA 1
ATOM 876 C C . ARG A 1 116 ? 12.257 5.668 -16.649 1.00 78.25 116 ARG A C 1
ATOM 878 O O . ARG A 1 116 ? 11.921 6.580 -15.890 1.00 78.25 116 ARG A O 1
ATOM 885 N N . PRO A 1 117 ? 13.340 5.730 -17.442 1.00 73.06 117 PRO A N 1
ATOM 886 C CA . PRO A 1 117 ? 14.254 6.870 -17.428 1.00 73.06 117 PRO A CA 1
ATOM 887 C C . PRO A 1 117 ? 13.565 8.180 -17.831 1.00 73.06 117 PRO A C 1
ATOM 889 O O . PRO A 1 117 ? 13.793 9.214 -17.213 1.00 73.06 117 PRO A O 1
ATOM 892 N N . GLU A 1 118 ? 12.668 8.126 -18.823 1.00 79.69 118 GLU A N 1
ATOM 893 C CA . GLU A 1 118 ? 12.043 9.313 -19.415 1.00 79.69 118 GLU A CA 1
ATOM 894 C C . GLU A 1 118 ? 10.526 9.369 -19.190 1.00 79.69 118 GLU A C 1
ATOM 896 O O . GLU A 1 118 ? 9.751 8.498 -19.613 1.00 79.69 118 GLU A O 1
ATOM 901 N N . TRP A 1 119 ? 10.065 10.444 -18.553 1.00 80.69 119 TRP A N 1
ATOM 902 C CA . TRP A 1 119 ? 8.652 10.649 -18.245 1.00 80.69 119 TRP A CA 1
ATOM 903 C C . TRP A 1 119 ? 7.959 11.484 -19.322 1.00 80.69 119 TRP A C 1
ATOM 905 O O . TRP A 1 119 ? 8.270 12.649 -19.535 1.00 80.69 119 TRP A O 1
ATOM 915 N N . SER A 1 120 ? 6.955 10.883 -19.963 1.00 84.06 120 SER A N 1
ATOM 916 C CA . SER A 1 120 ? 5.977 11.603 -20.790 1.00 84.06 120 SER A CA 1
ATOM 917 C C . SER A 1 120 ? 4.681 11.782 -20.000 1.00 84.06 120 SER A C 1
ATOM 919 O O . SER A 1 120 ? 4.380 10.958 -19.130 1.00 84.06 120 SER A O 1
ATOM 921 N N . TRP A 1 121 ? 3.853 12.764 -20.356 1.00 83.31 121 TRP A N 1
ATOM 922 C CA . TRP A 1 121 ? 2.524 12.936 -19.754 1.00 83.31 121 TRP A CA 1
ATOM 923 C C . TRP A 1 121 ? 1.661 11.667 -19.816 1.00 83.31 121 TRP A C 1
ATOM 925 O O . TRP A 1 121 ? 0.992 11.339 -18.837 1.00 83.31 121 TRP A O 1
ATOM 935 N N . GLY A 1 122 ? 1.741 10.904 -20.913 1.00 82.31 122 GLY A N 1
ATOM 936 C CA . GLY A 1 122 ? 1.038 9.624 -21.056 1.00 82.31 122 GLY A CA 1
ATOM 937 C C . GLY A 1 122 ? 1.498 8.556 -20.058 1.00 82.31 122 GLY A C 1
ATOM 938 O O . GLY A 1 122 ? 0.680 7.789 -19.560 1.00 82.31 122 GLY A O 1
ATOM 939 N N . ALA A 1 123 ? 2.781 8.545 -19.682 1.00 79.69 123 ALA A N 1
ATOM 940 C CA . ALA A 1 123 ? 3.288 7.636 -18.648 1.00 79.69 123 ALA A CA 1
ATOM 941 C C . ALA A 1 123 ? 2.768 7.980 -17.272 1.00 79.69 123 ALA A C 1
ATOM 943 O O . ALA A 1 123 ? 2.406 7.092 -16.513 1.00 79.69 123 ALA A O 1
ATOM 944 N N . ILE A 1 124 ? 2.795 9.271 -16.943 1.00 82.81 124 ILE A N 1
ATOM 945 C CA . ILE A 1 124 ? 2.362 9.755 -15.637 1.00 82.81 124 ILE A CA 1
ATOM 946 C C . ILE A 1 124 ? 0.877 9.426 -15.475 1.00 82.81 124 ILE A C 1
ATOM 948 O O . ILE A 1 124 ? 0.475 8.896 -14.443 1.00 82.81 124 ILE A O 1
ATOM 952 N N . ALA A 1 125 ? 0.079 9.653 -16.525 1.00 83.50 125 ALA A N 1
ATOM 953 C CA . ALA A 1 125 ? -1.321 9.249 -16.563 1.00 83.50 125 ALA A CA 1
ATOM 954 C C . ALA A 1 125 ? -1.488 7.725 -16.432 1.00 83.50 125 ALA A C 1
ATOM 956 O O . ALA A 1 125 ? -2.277 7.274 -15.606 1.00 83.50 125 ALA A O 1
ATOM 957 N N . GLY A 1 126 ? -0.722 6.926 -17.182 1.00 82.81 126 GLY A N 1
ATOM 958 C CA . GLY A 1 126 ? -0.761 5.463 -17.098 1.00 82.81 126 GLY A CA 1
ATOM 959 C C . GLY A 1 126 ? -0.417 4.939 -15.702 1.00 82.81 126 GLY A C 1
ATOM 960 O O . GLY A 1 126 ? -1.167 4.145 -15.139 1.00 82.81 126 GLY A O 1
ATOM 961 N N . LEU A 1 127 ? 0.660 5.445 -15.100 1.00 84.69 127 LEU A N 1
ATOM 962 C CA . LEU A 1 127 ? 1.064 5.130 -13.733 1.00 84.69 127 LEU A CA 1
ATOM 963 C C . LEU A 1 127 ? -0.038 5.497 -12.732 1.00 84.69 127 LEU A C 1
ATOM 965 O O . LEU A 1 127 ? -0.382 4.684 -11.873 1.00 84.69 127 LEU A O 1
ATOM 969 N N . ALA A 1 128 ? -0.621 6.692 -12.851 1.00 84.00 128 ALA A N 1
ATOM 970 C CA . ALA A 1 128 ? -1.705 7.139 -11.981 1.00 84.00 128 ALA A CA 1
ATOM 971 C C . ALA A 1 128 ? -2.935 6.226 -12.092 1.00 84.00 128 ALA A C 1
ATOM 973 O O . ALA A 1 128 ? -3.485 5.814 -11.075 1.00 84.00 128 ALA A O 1
ATOM 974 N N . VAL A 1 129 ? -3.339 5.850 -13.308 1.00 84.81 129 VAL A N 1
ATOM 975 C CA . VAL A 1 129 ? -4.489 4.960 -13.536 1.00 84.81 129 VAL A CA 1
ATOM 976 C C . VAL A 1 129 ? -4.223 3.557 -12.996 1.00 84.81 129 VAL A C 1
ATOM 978 O O . VAL A 1 129 ? -5.075 2.993 -12.310 1.00 84.81 129 VAL A O 1
ATOM 981 N N . VAL A 1 130 ? -3.045 2.990 -13.256 1.00 83.62 130 VAL A N 1
ATOM 982 C CA . VAL A 1 130 ? -2.690 1.647 -12.782 1.00 83.62 130 VAL A CA 1
ATOM 983 C C . VAL A 1 130 ? -2.629 1.611 -11.255 1.00 83.62 130 VAL A C 1
ATOM 985 O O . VAL A 1 130 ? -3.252 0.753 -10.630 1.00 83.62 130 VAL A O 1
ATOM 988 N N . THR A 1 131 ? -1.937 2.565 -10.632 1.00 83.88 131 THR A N 1
ATOM 989 C CA . THR A 1 131 ? -1.840 2.635 -9.166 1.00 83.88 131 THR A CA 1
ATOM 990 C C . THR A 1 131 ? -3.195 2.916 -8.515 1.00 83.88 131 THR A C 1
ATOM 992 O O . THR A 1 131 ? -3.510 2.306 -7.494 1.00 83.88 131 THR A O 1
ATOM 995 N N . ALA A 1 132 ? -4.045 3.750 -9.124 1.00 82.88 132 ALA A N 1
ATOM 996 C CA . ALA A 1 132 ? -5.421 3.957 -8.674 1.00 82.88 132 ALA A CA 1
ATOM 997 C C . ALA A 1 132 ? -6.260 2.676 -8.777 1.00 82.88 132 ALA A C 1
ATOM 999 O O . ALA A 1 132 ? -6.994 2.356 -7.846 1.00 82.88 132 ALA A O 1
ATOM 1000 N N . THR A 1 133 ? -6.115 1.912 -9.863 1.00 82.12 133 THR A N 1
ATOM 1001 C CA . THR A 1 133 ? -6.817 0.632 -10.059 1.00 82.12 133 THR A CA 1
ATOM 1002 C C . THR A 1 133 ? -6.427 -0.372 -8.973 1.00 82.12 133 THR A C 1
ATOM 1004 O O . THR A 1 133 ? -7.293 -0.965 -8.335 1.00 82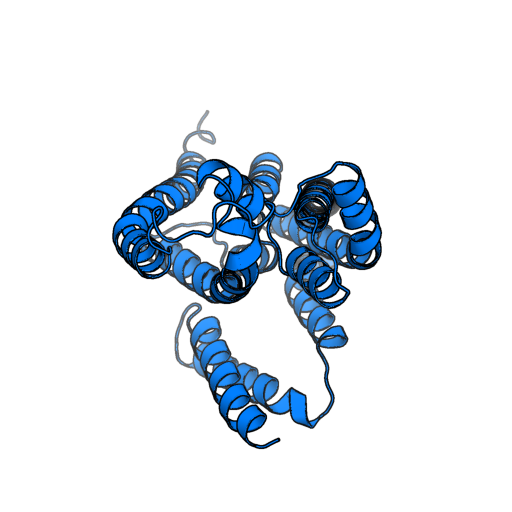.12 133 THR A O 1
ATOM 1007 N N . VAL A 1 134 ? -5.129 -0.501 -8.684 1.00 81.25 134 VAL A N 1
ATOM 1008 C CA . VAL A 1 134 ? -4.612 -1.382 -7.622 1.00 81.25 134 VAL A CA 1
ATOM 1009 C C . VAL A 1 134 ? -5.124 -0.965 -6.237 1.00 81.25 134 VAL A C 1
ATOM 1011 O O . VAL A 1 134 ? -5.460 -1.821 -5.412 1.00 81.25 134 VAL A O 1
ATOM 1014 N N . ASN A 1 135 ? -5.197 0.342 -5.974 1.00 84.62 135 ASN A N 1
ATOM 1015 C CA . ASN A 1 135 ? -5.625 0.891 -4.687 1.00 84.62 135 ASN A CA 1
ATOM 1016 C C . ASN A 1 135 ? -7.146 1.052 -4.550 1.00 84.62 135 ASN A C 1
ATOM 1018 O O . ASN A 1 135 ? -7.615 1.325 -3.447 1.00 84.62 135 ASN A O 1
ATOM 1022 N N . ALA A 1 136 ? -7.937 0.829 -5.605 1.00 82.00 136 ALA A N 1
ATOM 1023 C CA . ALA A 1 136 ? -9.396 0.961 -5.563 1.00 82.00 136 ALA A CA 1
ATOM 1024 C C . ALA A 1 136 ? -10.037 0.107 -4.453 1.00 82.00 136 ALA A C 1
ATOM 1026 O O . ALA A 1 136 ? -11.030 0.513 -3.851 1.00 82.00 136 ALA A O 1
ATOM 1027 N N . ARG A 1 137 ? -9.415 -1.027 -4.098 1.00 80.19 137 ARG A N 1
ATOM 1028 C CA . ARG A 1 137 ? -9.827 -1.872 -2.965 1.00 80.19 137 ARG A CA 1
ATOM 1029 C C . ARG A 1 137 ? -9.908 -1.116 -1.634 1.00 80.19 137 ARG A C 1
ATOM 1031 O O . ARG A 1 137 ? -10.792 -1.390 -0.828 1.00 80.19 137 ARG A O 1
ATOM 1038 N N . MET A 1 138 ? -9.043 -0.123 -1.430 1.00 81.00 138 MET A N 1
ATOM 1039 C CA . MET A 1 138 ? -8.996 0.657 -0.193 1.00 81.00 138 MET A CA 1
ATOM 1040 C C . MET A 1 138 ? -10.219 1.554 -0.025 1.00 81.00 138 MET A C 1
ATOM 1042 O O . MET A 1 138 ? -10.575 1.885 1.101 1.00 81.00 138 MET A O 1
ATOM 1046 N N . VAL A 1 139 ? -10.910 1.898 -1.117 1.00 80.81 139 VAL A N 1
ATOM 1047 C CA . VAL A 1 139 ? -12.169 2.651 -1.060 1.00 80.81 139 VAL A CA 1
ATOM 1048 C C . VAL A 1 139 ? -13.248 1.823 -0.368 1.00 80.81 139 VAL A C 1
ATOM 1050 O O . VAL A 1 139 ? -13.896 2.309 0.556 1.00 80.81 139 VAL A O 1
ATOM 1053 N N . LEU A 1 140 ? -13.403 0.557 -0.767 1.00 80.12 140 LEU A N 1
ATOM 1054 C CA . LEU A 1 140 ? -14.381 -0.356 -0.168 1.00 80.12 140 LEU A CA 1
ATOM 1055 C C . LEU A 1 140 ? -14.018 -0.686 1.284 1.00 80.12 140 LEU A C 1
ATOM 1057 O O . LEU A 1 140 ? -14.875 -0.657 2.165 1.00 80.12 140 LEU A O 1
ATOM 1061 N N . GLN A 1 141 ? -12.734 -0.937 1.554 1.00 83.06 141 GLN A N 1
ATOM 1062 C CA . GLN A 1 141 ? -12.254 -1.213 2.909 1.00 83.06 141 GLN A CA 1
ATOM 1063 C C . GLN A 1 141 ? -12.435 -0.001 3.839 1.00 83.06 141 GLN A C 1
ATOM 1065 O O . GLN A 1 141 ? -12.882 -0.153 4.975 1.00 83.06 141 GLN A O 1
ATOM 1070 N N . GLY A 1 142 ? -12.148 1.209 3.352 1.00 83.12 142 GLY A N 1
ATOM 1071 C CA . GLY A 1 142 ? -12.371 2.451 4.087 1.00 83.12 142 GLY A CA 1
ATOM 1072 C C . GLY A 1 142 ? -13.855 2.730 4.339 1.00 83.12 142 GLY A C 1
ATOM 1073 O O . GLY A 1 142 ? -14.212 3.163 5.432 1.00 83.12 142 GLY A O 1
ATOM 1074 N N . ALA A 1 143 ? -14.732 2.424 3.376 1.00 82.06 143 ALA A N 1
ATOM 1075 C CA . ALA A 1 143 ? -16.180 2.549 3.548 1.00 82.06 143 ALA A CA 1
ATOM 1076 C C . ALA A 1 143 ? -16.711 1.646 4.675 1.00 82.06 143 ALA A C 1
ATOM 1078 O O . ALA A 1 143 ? -17.544 2.084 5.464 1.00 82.06 143 ALA A O 1
ATOM 1079 N N . ALA A 1 144 ? -16.170 0.432 4.825 1.00 83.12 144 ALA A N 1
ATOM 1080 C CA . ALA A 1 144 ? -16.527 -0.470 5.924 1.00 83.12 144 ALA A CA 1
ATOM 1081 C C . ALA A 1 144 ? -16.163 0.083 7.320 1.00 83.12 144 ALA A C 1
ATOM 1083 O O . ALA A 1 144 ? -16.742 -0.338 8.318 1.00 83.12 144 ALA A O 1
ATOM 1084 N N . LEU A 1 145 ? -15.239 1.047 7.406 1.00 83.06 145 LEU A N 1
ATOM 1085 C CA . LEU A 1 145 ? -14.852 1.712 8.657 1.00 83.06 145 LEU A CA 1
ATOM 1086 C C . LEU A 1 145 ? -15.656 2.982 8.953 1.00 83.06 145 LEU A C 1
ATOM 1088 O O . LEU A 1 145 ? -15.419 3.628 9.978 1.00 83.06 145 LEU A O 1
ATOM 1092 N N . GLN A 1 146 ? -16.608 3.350 8.090 1.00 83.25 146 GLN A N 1
ATOM 1093 C CA . GLN A 1 146 ? -17.439 4.539 8.274 1.00 83.25 146 GLN A CA 1
ATOM 1094 C C . GLN A 1 146 ? -18.084 4.609 9.672 1.00 83.25 146 GLN A C 1
ATOM 1096 O O . GLN A 1 146 ? -17.986 5.683 10.269 1.00 83.25 146 GLN A O 1
ATOM 1101 N N . PRO A 1 147 ? -18.620 3.519 10.266 1.00 80.19 147 PRO A N 1
ATOM 1102 C CA . PRO A 1 147 ? -19.243 3.593 11.590 1.00 80.19 147 PRO A CA 1
ATOM 1103 C C . PRO A 1 147 ? -18.281 4.020 12.708 1.00 80.19 147 PRO A C 1
ATOM 1105 O O . PRO A 1 147 ? -18.696 4.653 13.674 1.00 80.19 147 PRO A O 1
ATOM 1108 N N . TRP A 1 148 ? -16.987 3.702 12.583 1.00 82.56 148 TRP A N 1
ATOM 1109 C CA . TRP A 1 148 ? -15.958 4.118 13.543 1.00 82.56 148 TRP A CA 1
ATOM 1110 C C . TRP A 1 148 ? -15.418 5.520 13.254 1.00 82.56 148 TRP A C 1
ATOM 1112 O O . TRP A 1 148 ? -15.163 6.290 14.177 1.00 82.56 148 TRP A O 1
ATOM 1122 N N . LEU A 1 149 ? -15.239 5.871 11.978 1.00 83.56 149 LEU A N 1
ATOM 1123 C CA . LEU A 1 149 ? -14.610 7.133 11.577 1.00 83.56 149 LEU A CA 1
ATOM 1124 C C . LEU A 1 149 ? -15.590 8.315 11.547 1.00 83.56 149 LEU A C 1
ATOM 1126 O O . LEU A 1 149 ? -15.176 9.451 11.768 1.00 83.56 149 LEU A O 1
ATOM 1130 N N . ALA A 1 150 ? -16.885 8.094 11.306 1.00 82.81 150 ALA A N 1
ATOM 1131 C CA . ALA A 1 150 ? -17.879 9.167 11.158 1.00 82.81 150 ALA A CA 1
ATOM 1132 C C . ALA A 1 150 ? -17.996 10.080 12.391 1.00 82.81 150 ALA A C 1
ATOM 1134 O O . ALA A 1 150 ? -18.408 11.232 12.279 1.00 82.81 150 ALA A O 1
ATOM 1135 N N . GLN A 1 151 ? -17.593 9.577 13.555 1.00 83.00 151 GLN A N 1
ATOM 1136 C CA . GLN A 1 151 ? -17.665 10.261 14.843 1.00 83.00 151 GLN A CA 1
ATOM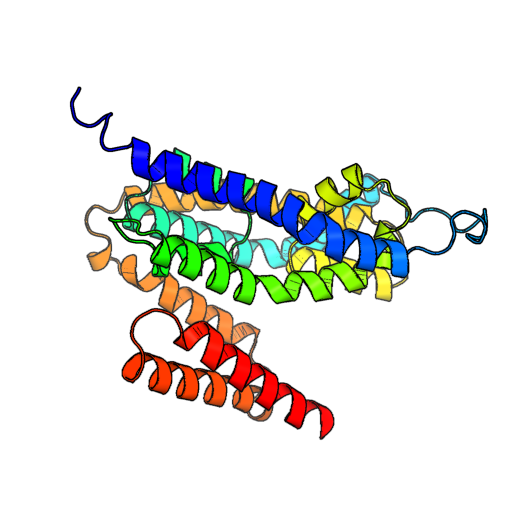 1137 C C . GLN A 1 151 ? -16.515 11.266 15.070 1.00 83.00 151 GLN A C 1
ATOM 1139 O O . GLN A 1 151 ? -16.535 12.025 16.044 1.00 83.00 151 GLN A O 1
ATOM 1144 N N . TYR A 1 152 ? -15.514 11.275 14.184 1.00 83.12 152 TYR A N 1
ATOM 1145 C CA . TYR A 1 152 ? -14.297 12.081 14.276 1.00 83.12 152 TYR A CA 1
ATOM 1146 C C . TYR A 1 152 ? -14.239 13.198 13.223 1.00 83.12 152 TYR A C 1
ATOM 1148 O O . TYR A 1 152 ? -14.800 13.068 12.131 1.00 83.12 152 TYR A O 1
ATOM 1156 N N . PRO A 1 153 ? -13.529 14.311 13.504 1.00 84.12 153 PRO A N 1
ATOM 1157 C CA . PRO A 1 153 ? -13.350 15.378 12.529 1.00 84.12 153 PRO A CA 1
ATOM 1158 C C . PRO A 1 153 ? -12.553 14.887 11.315 1.00 84.12 153 PRO A C 1
ATOM 1160 O O . PRO A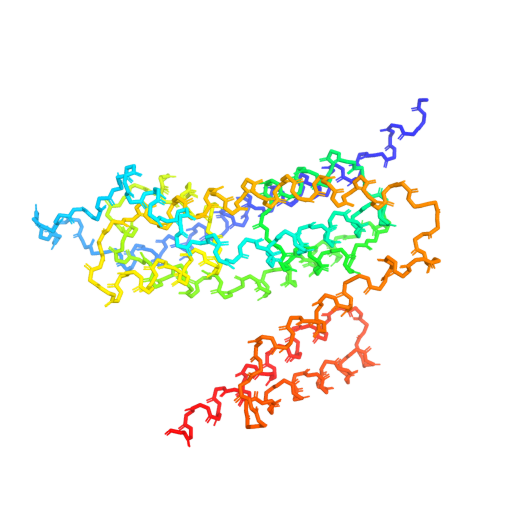 1 153 ? -11.634 14.073 11.423 1.00 84.12 153 PRO A O 1
ATOM 1163 N N . LYS A 1 154 ? -12.866 15.447 10.141 1.00 80.44 154 LYS A N 1
ATOM 1164 C CA . LYS A 1 154 ? -12.294 15.032 8.847 1.00 80.44 154 LYS A CA 1
ATOM 1165 C C . LYS A 1 154 ? -10.761 15.065 8.814 1.00 80.44 154 LYS A C 1
ATOM 1167 O O . LYS A 1 154 ? -10.153 14.224 8.165 1.00 80.44 154 LYS A O 1
ATOM 1172 N N . THR A 1 155 ? -10.138 16.015 9.510 1.00 80.56 155 THR A N 1
ATOM 1173 C CA . THR A 1 155 ? -8.674 16.138 9.603 1.00 80.56 155 THR A CA 1
ATOM 1174 C C . THR A 1 155 ? -8.040 14.964 10.341 1.00 80.56 155 THR A C 1
ATOM 1176 O O . THR A 1 155 ? -7.031 14.433 9.889 1.00 80.56 155 THR A O 1
ATOM 1179 N N . LEU A 1 156 ? -8.659 14.513 11.434 1.00 80.88 156 LEU A N 1
ATOM 1180 C CA . LEU A 1 156 ? -8.181 13.363 12.193 1.00 80.88 156 LEU A CA 1
ATOM 1181 C C . LEU A 1 156 ? -8.423 12.057 11.428 1.00 80.88 156 LEU A C 1
ATOM 1183 O O . LEU A 1 156 ? -7.550 11.197 11.386 1.00 80.88 156 LEU A O 1
ATOM 1187 N N . ASN A 1 157 ? -9.555 11.944 10.730 1.00 84.19 157 ASN A N 1
ATOM 1188 C CA . ASN A 1 157 ? -9.791 10.816 9.829 1.00 84.19 157 ASN A CA 1
ATOM 1189 C C . ASN A 1 157 ? -8.772 10.761 8.694 1.00 84.19 157 ASN A C 1
ATOM 1191 O O . ASN A 1 157 ? -8.311 9.676 8.366 1.00 84.19 157 ASN A O 1
ATOM 1195 N N . ALA A 1 158 ? -8.376 11.900 8.120 1.00 82.69 158 ALA A N 1
ATOM 1196 C CA . ALA A 1 158 ? -7.320 11.930 7.110 1.00 82.69 158 ALA A CA 1
ATOM 1197 C C . ALA A 1 158 ? -5.985 11.410 7.668 1.00 82.69 158 ALA A C 1
ATOM 1199 O O . ALA A 1 158 ? -5.289 10.669 6.981 1.00 82.69 158 ALA A O 1
ATOM 1200 N N . PHE A 1 159 ? -5.659 11.736 8.922 1.00 85.44 159 PHE A N 1
ATOM 1201 C CA . PHE A 1 159 ? -4.483 11.192 9.602 1.00 85.44 159 PHE A CA 1
ATOM 1202 C C . PHE A 1 159 ? -4.594 9.676 9.822 1.00 85.44 159 PHE A C 1
ATOM 1204 O O . PHE A 1 159 ? -3.670 8.942 9.488 1.00 85.44 159 PHE A O 1
ATOM 1211 N N . HIS A 1 160 ? -5.732 9.174 10.311 1.00 84.12 160 HIS A N 1
ATOM 1212 C CA . HIS A 1 160 ? -5.946 7.730 10.463 1.00 84.12 160 HIS A CA 1
ATOM 1213 C C . HIS A 1 160 ? -5.864 6.986 9.122 1.00 84.12 160 HIS A C 1
ATOM 1215 O O . HIS A 1 160 ? -5.250 5.925 9.039 1.00 84.12 160 HIS A O 1
ATOM 1221 N N . LEU A 1 161 ? -6.450 7.565 8.071 1.00 86.44 161 LEU A N 1
ATOM 1222 C CA . LEU A 1 161 ? -6.455 7.010 6.719 1.00 86.44 161 LEU A CA 1
ATOM 1223 C C . LEU A 1 161 ? -5.083 7.072 6.039 1.00 86.44 161 LEU A C 1
ATOM 1225 O O . LEU A 1 161 ? -4.836 6.298 5.124 1.00 86.44 161 LEU A O 1
ATOM 1229 N N . PHE A 1 162 ? -4.173 7.939 6.483 1.00 87.00 162 PHE A N 1
ATOM 1230 C CA . PHE A 1 162 ? -2.794 7.926 5.999 1.00 87.00 162 PHE A CA 1
ATOM 1231 C C . PHE A 1 162 ? -2.048 6.655 6.435 1.00 87.00 162 PHE A C 1
ATOM 1233 O O . PHE A 1 162 ? -1.332 6.056 5.642 1.00 87.00 162 PHE A O 1
ATOM 1240 N N . PHE A 1 163 ? -2.266 6.190 7.670 1.00 90.56 163 PHE A N 1
ATOM 1241 C CA . PHE A 1 163 ? -1.682 4.942 8.190 1.00 90.56 163 PHE A CA 1
ATOM 1242 C C . PHE A 1 163 ? -2.528 3.699 7.871 1.00 90.56 163 PHE A C 1
ATOM 1244 O O . PHE A 1 163 ? -2.354 2.636 8.474 1.00 90.56 163 PHE A O 1
ATOM 1251 N N . PHE A 1 164 ? -3.489 3.827 6.963 1.00 88.12 164 PHE A N 1
ATOM 1252 C CA . PHE A 1 164 ? -4.417 2.763 6.628 1.00 88.12 164 PHE A CA 1
ATOM 1253 C C . PHE A 1 164 ? -3.829 1.797 5.600 1.00 88.12 164 PHE A C 1
ATOM 1255 O O . PHE A 1 164 ? -3.280 2.193 4.579 1.00 88.12 164 PHE A O 1
ATOM 1262 N N . THR A 1 165 ? -3.984 0.508 5.877 1.00 90.56 165 THR A N 1
ATOM 1263 C CA . THR A 1 165 ? -3.552 -0.619 5.055 1.00 90.56 165 THR A CA 1
ATOM 1264 C C . THR A 1 165 ? -4.593 -1.738 5.128 1.00 90.56 165 THR A C 1
ATOM 1266 O O . THR A 1 165 ? -5.447 -1.773 6.015 1.00 90.56 165 THR A O 1
ATOM 1269 N N . ASP A 1 166 ? -4.506 -2.710 4.227 1.00 88.88 166 ASP A N 1
ATOM 1270 C CA . ASP A 1 166 ? -5.302 -3.938 4.303 1.00 88.88 166 ASP A CA 1
ATOM 1271 C C . ASP A 1 166 ? -4.997 -4.752 5.574 1.00 88.88 166 ASP A C 1
ATOM 1273 O O . ASP A 1 166 ? -5.905 -5.352 6.153 1.00 88.88 166 ASP A O 1
ATOM 1277 N N . ALA A 1 167 ? -3.754 -4.722 6.058 1.00 89.75 167 ALA A N 1
ATOM 1278 C CA . ALA A 1 167 ? -3.338 -5.406 7.278 1.00 89.75 167 ALA A CA 1
ATOM 1279 C C . ALA A 1 167 ? -4.014 -4.847 8.545 1.00 89.75 167 ALA A C 1
ATOM 1281 O O . ALA A 1 167 ? -4.641 -5.606 9.288 1.00 89.75 167 ALA A O 1
ATOM 1282 N N . ASN A 1 168 ? -3.944 -3.535 8.806 1.00 92.31 168 ASN A N 1
ATOM 1283 C CA . ASN A 1 168 ? -4.636 -2.961 9.970 1.00 92.31 168 ASN A CA 1
ATOM 1284 C C . ASN A 1 168 ? -6.157 -2.866 9.778 1.00 92.31 168 ASN A C 1
ATOM 1286 O O . ASN A 1 168 ? -6.877 -2.937 10.774 1.00 92.31 168 ASN A O 1
ATOM 1290 N N . TRP A 1 169 ? -6.664 -2.808 8.540 1.00 92.25 169 TRP A N 1
ATOM 1291 C CA . TRP A 1 169 ? -8.090 -3.017 8.260 1.00 92.25 169 TRP A CA 1
ATOM 1292 C C . TRP A 1 169 ? -8.562 -4.403 8.712 1.00 92.25 169 TRP A C 1
ATOM 1294 O O . TRP A 1 169 ? -9.563 -4.512 9.420 1.00 92.25 169 TRP A O 1
ATOM 1304 N N . LEU A 1 170 ? -7.829 -5.463 8.354 1.00 91.38 170 LEU A N 1
ATOM 1305 C CA . LEU A 1 170 ? -8.158 -6.840 8.730 1.00 91.38 170 LEU A CA 1
ATOM 1306 C C . LEU A 1 170 ? -8.146 -7.025 10.252 1.00 91.38 170 LEU A C 1
ATOM 1308 O O . LEU A 1 170 ? -9.050 -7.642 10.810 1.00 91.38 170 LEU A O 1
ATOM 1312 N N . ILE A 1 171 ? -7.134 -6.484 10.933 1.00 92.94 171 ILE A N 1
ATOM 1313 C CA . ILE A 1 171 ? -7.059 -6.532 12.399 1.00 92.94 171 ILE A CA 1
ATOM 1314 C C . ILE A 1 171 ? -8.207 -5.742 13.036 1.00 92.94 171 ILE A C 1
ATOM 1316 O O . ILE A 1 171 ? -8.841 -6.245 13.962 1.00 92.94 171 ILE A O 1
ATOM 1320 N N . GLY A 1 172 ? -8.491 -4.534 12.541 1.00 91.56 172 GLY A N 1
ATOM 1321 C CA . GLY A 1 172 ? -9.548 -3.670 13.068 1.00 91.56 172 GLY A CA 1
ATOM 1322 C C . GLY A 1 172 ? -10.941 -4.276 12.908 1.00 91.56 172 GLY A C 1
ATOM 1323 O O . GLY A 1 172 ? -11.687 -4.347 13.878 1.00 91.56 172 GLY A O 1
ATOM 1324 N N . THR A 1 173 ? -11.266 -4.786 11.719 1.00 90.19 173 THR A N 1
ATOM 1325 C CA . THR A 1 173 ? -12.562 -5.427 11.435 1.00 90.19 173 THR A CA 1
ATOM 1326 C C . THR A 1 173 ? -12.757 -6.727 12.214 1.00 90.19 173 THR A C 1
ATOM 1328 O O . THR A 1 173 ? -13.837 -6.953 12.754 1.00 90.19 173 THR A O 1
ATOM 1331 N N . ARG A 1 174 ? -11.714 -7.559 12.362 1.00 90.50 174 ARG A N 1
ATOM 1332 C CA . ARG A 1 174 ? -11.767 -8.739 13.245 1.00 90.50 174 ARG A CA 1
ATOM 1333 C C . ARG A 1 174 ? -11.993 -8.349 14.700 1.00 90.50 174 ARG A C 1
ATOM 1335 O O . ARG A 1 174 ? -12.859 -8.914 15.353 1.00 90.50 174 ARG A O 1
ATOM 1342 N N . TYR A 1 175 ? -11.254 -7.357 15.195 1.00 92.62 175 TYR A N 1
ATOM 1343 C CA . TYR A 1 175 ? -11.430 -6.856 16.556 1.00 92.62 175 TYR A CA 1
ATOM 1344 C C . TYR A 1 175 ? -12.843 -6.296 16.781 1.00 92.62 175 TYR A C 1
ATOM 1346 O O . TYR A 1 175 ? -13.439 -6.556 17.822 1.00 92.62 175 TYR A O 1
ATOM 1354 N N . GLN A 1 176 ? -13.409 -5.595 15.796 1.00 89.94 176 GLN A N 1
ATOM 1355 C CA . GLN A 1 176 ? -14.794 -5.127 15.838 1.00 89.94 176 GLN A CA 1
ATOM 1356 C C . GLN A 1 176 ? -15.795 -6.289 15.897 1.00 89.94 176 GLN A C 1
ATOM 1358 O O . GLN A 1 176 ? -16.723 -6.253 16.703 1.00 89.94 176 GLN A O 1
ATOM 1363 N N . ALA A 1 177 ? -15.598 -7.329 15.082 1.00 89.06 177 ALA A N 1
ATOM 1364 C CA . ALA A 1 177 ? -16.443 -8.524 15.077 1.00 89.06 177 ALA A CA 1
ATOM 1365 C C . ALA A 1 177 ? -16.377 -9.305 16.405 1.00 89.06 177 ALA A C 1
ATOM 1367 O O . ALA A 1 177 ? -17.364 -9.904 16.816 1.00 89.06 177 ALA A O 1
ATOM 1368 N N . GLU A 1 178 ? -15.243 -9.244 17.109 1.00 91.19 178 GLU A N 1
ATOM 1369 C CA . GLU A 1 178 ? -15.046 -9.791 18.462 1.00 91.19 178 GLU A CA 1
ATOM 1370 C C . GLU A 1 178 ? -15.686 -8.921 19.574 1.00 91.19 178 GLU A C 1
ATOM 1372 O O . GLU A 1 178 ? -15.508 -9.201 20.758 1.00 91.19 178 GLU A O 1
ATOM 1377 N N . GLY A 1 179 ? -16.419 -7.854 19.227 1.00 89.38 179 GLY A N 1
ATOM 1378 C CA . GLY A 1 179 ? -17.062 -6.936 20.179 1.00 89.38 179 GLY A CA 1
ATOM 1379 C C . GLY A 1 179 ? -16.191 -5.751 20.614 1.00 89.38 179 GLY A C 1
ATOM 1380 O O . GLY A 1 179 ? -16.596 -4.951 21.461 1.00 89.38 179 GLY A O 1
ATOM 1381 N N . GLY A 1 180 ? -15.001 -5.607 20.032 1.00 90.56 180 GLY A N 1
ATOM 1382 C CA . GLY A 1 180 ? -14.108 -4.477 20.250 1.00 90.56 180 GLY A CA 1
ATOM 1383 C C . GLY A 1 180 ? -14.678 -3.154 19.738 1.00 90.56 180 GLY A C 1
ATOM 1384 O O . GLY A 1 180 ? -15.335 -3.103 18.700 1.00 90.56 180 GLY A O 1
ATOM 1385 N N . ARG A 1 181 ? -14.418 -2.054 20.457 1.00 89.94 181 ARG A N 1
ATOM 1386 C CA . ARG A 1 181 ? -14.910 -0.708 20.086 1.00 89.94 181 ARG A CA 1
ATOM 1387 C C . ARG A 1 181 ? -13.836 0.381 20.077 1.00 89.94 181 ARG A C 1
ATOM 1389 O O . ARG A 1 181 ? -14.155 1.526 19.784 1.00 89.94 181 ARG A O 1
ATOM 1396 N N . ASP A 1 182 ? -12.591 0.048 20.412 1.00 92.69 182 ASP A N 1
ATOM 1397 C CA . ASP A 1 182 ? -11.478 1.002 20.456 1.00 92.69 182 ASP A CA 1
ATOM 1398 C C . ASP A 1 182 ? -10.799 1.139 19.081 1.00 92.69 182 ASP A C 1
ATOM 1400 O O . ASP A 1 182 ? -10.115 0.225 18.609 1.00 92.69 182 ASP A O 1
ATOM 1404 N N . LEU A 1 183 ? -10.958 2.303 18.446 1.00 90.94 183 LEU A N 1
ATOM 1405 C CA . LEU A 1 183 ? -10.335 2.632 17.160 1.00 90.94 183 LEU A CA 1
ATOM 1406 C C . LEU A 1 183 ? -8.801 2.710 17.273 1.00 90.94 183 LEU A C 1
ATOM 1408 O O . LEU A 1 183 ? -8.094 2.536 16.276 1.00 90.94 183 LEU A O 1
ATOM 1412 N N . GLY A 1 184 ? -8.266 2.891 18.484 1.00 93.44 184 GLY A N 1
ATOM 1413 C CA . GLY A 1 184 ? -6.838 2.855 18.773 1.00 93.44 184 GLY A CA 1
ATOM 1414 C C . GLY A 1 184 ? -6.164 1.583 18.263 1.00 93.44 184 GLY A C 1
ATOM 1415 O O . GLY A 1 184 ? -5.042 1.668 17.777 1.00 93.44 184 GLY A O 1
ATOM 1416 N N . VAL A 1 185 ? -6.853 0.434 18.246 1.00 95.25 185 VAL A N 1
ATOM 1417 C CA . VAL A 1 185 ? -6.323 -0.827 17.686 1.00 95.25 185 VAL A CA 1
ATOM 1418 C C . VAL A 1 185 ? -5.927 -0.674 16.216 1.00 95.25 185 VAL A C 1
ATOM 1420 O O . VAL A 1 185 ? -4.852 -1.119 15.814 1.00 95.25 185 VAL A O 1
ATOM 1423 N N . LEU A 1 186 ? -6.756 -0.005 15.414 1.00 92.75 186 LEU A N 1
ATOM 1424 C CA . LEU A 1 186 ? -6.485 0.215 13.994 1.00 92.75 186 LEU A CA 1
ATOM 1425 C C . LEU A 1 186 ? -5.345 1.221 13.787 1.00 92.75 186 LEU A C 1
ATOM 1427 O O . LEU A 1 186 ? -4.473 1.009 12.939 1.00 92.75 186 LEU A O 1
ATOM 1431 N N . VAL A 1 187 ? -5.337 2.293 14.584 1.00 93.50 187 VAL A N 1
ATOM 1432 C CA . VAL A 1 187 ? -4.335 3.368 14.511 1.00 93.50 187 VAL A CA 1
ATOM 1433 C C . VAL A 1 187 ? -2.956 2.865 14.937 1.00 93.50 187 VAL A C 1
ATOM 1435 O O . VAL A 1 187 ? -1.983 3.045 14.209 1.00 93.50 187 VAL A O 1
ATOM 1438 N N . GLY A 1 188 ? -2.868 2.182 16.080 1.00 96.38 188 GLY A N 1
ATOM 1439 C CA . GLY A 1 188 ? -1.617 1.626 16.595 1.00 96.38 188 GLY A CA 1
ATOM 1440 C C . GLY A 1 188 ? -1.017 0.583 15.655 1.00 96.38 188 GLY A C 1
ATOM 1441 O O . GLY A 1 188 ? 0.178 0.634 15.369 1.00 96.38 188 GLY A O 1
ATOM 1442 N N . ALA A 1 189 ? -1.851 -0.305 15.102 1.00 96.62 189 ALA A N 1
ATOM 1443 C CA . ALA A 1 189 ? -1.414 -1.258 14.086 1.00 96.62 189 ALA A CA 1
ATOM 1444 C C . ALA A 1 189 ? -0.866 -0.554 12.830 1.00 96.62 189 ALA A C 1
ATOM 1446 O O . ALA A 1 189 ? 0.197 -0.925 12.339 1.00 96.62 189 ALA A O 1
ATOM 1447 N N . GLY A 1 190 ? -1.553 0.481 12.336 1.00 95.25 190 GLY A N 1
ATOM 1448 C CA . GLY A 1 190 ? -1.137 1.237 11.150 1.00 95.25 190 GLY A CA 1
ATOM 1449 C C . GLY A 1 190 ? 0.194 1.968 11.325 1.00 95.25 190 GLY A C 1
ATOM 1450 O O . GLY A 1 190 ? 1.069 1.869 10.468 1.00 95.25 190 GLY A O 1
ATOM 1451 N N . ILE A 1 191 ? 0.380 2.652 12.458 1.00 96.62 191 ILE A N 1
ATOM 1452 C CA . ILE A 1 191 ? 1.626 3.371 12.771 1.00 96.62 191 ILE A CA 1
ATOM 1453 C C . ILE A 1 191 ? 2.800 2.395 12.905 1.00 96.62 191 ILE A C 1
ATOM 1455 O O . ILE A 1 191 ? 3.877 2.650 12.367 1.00 96.62 191 ILE A O 1
ATOM 1459 N N . ALA A 1 192 ? 2.600 1.264 13.588 1.00 97.56 192 ALA A N 1
ATOM 1460 C CA . ALA A 1 192 ? 3.648 0.260 13.742 1.00 97.56 192 ALA A CA 1
ATOM 1461 C C . ALA A 1 192 ? 4.051 -0.362 12.399 1.00 97.56 192 ALA A C 1
ATOM 1463 O O . ALA A 1 192 ? 5.242 -0.518 12.130 1.00 97.56 192 ALA A O 1
ATOM 1464 N N . LEU A 1 193 ? 3.076 -0.665 11.538 1.00 96.44 193 LEU A N 1
ATOM 1465 C CA . LEU A 1 193 ? 3.336 -1.133 10.178 1.00 96.44 193 LEU A CA 1
ATOM 1466 C C . LEU A 1 193 ? 4.105 -0.098 9.353 1.00 96.44 193 LEU A C 1
ATOM 1468 O O . LEU A 1 193 ? 5.074 -0.463 8.695 1.00 96.44 193 LEU A O 1
ATOM 1472 N N . TRP A 1 194 ? 3.727 1.179 9.433 1.00 97.00 194 TRP A N 1
ATOM 1473 C CA . TRP A 1 194 ? 4.407 2.256 8.716 1.00 97.00 194 TRP A CA 1
ATOM 1474 C C . TRP A 1 194 ? 5.866 2.397 9.149 1.00 97.00 194 TRP A C 1
ATOM 1476 O O . TRP A 1 194 ? 6.760 2.458 8.305 1.00 97.00 194 TRP A O 1
ATOM 1486 N N . ALA A 1 195 ? 6.127 2.373 10.458 1.00 97.44 195 ALA A N 1
ATOM 1487 C CA . ALA A 1 195 ? 7.483 2.469 10.986 1.00 97.44 195 ALA A CA 1
ATOM 1488 C C . ALA A 1 195 ? 8.350 1.294 10.512 1.00 97.44 195 ALA A C 1
ATOM 1490 O O . ALA A 1 195 ? 9.443 1.500 9.983 1.00 97.44 195 ALA A O 1
ATOM 1491 N N . VAL A 1 196 ? 7.837 0.065 10.639 1.00 97.69 196 VAL A N 1
ATOM 1492 C CA . VAL A 1 196 ? 8.527 -1.144 10.170 1.00 97.69 196 VAL A CA 1
ATOM 1493 C C . VAL A 1 196 ? 8.773 -1.087 8.664 1.00 97.69 196 VAL A C 1
ATOM 1495 O O . VAL A 1 196 ? 9.882 -1.379 8.224 1.00 97.69 196 VAL A O 1
ATOM 1498 N N . TRP A 1 197 ? 7.780 -0.668 7.880 1.00 96.75 197 TRP A N 1
ATOM 1499 C CA . TRP A 1 197 ? 7.874 -0.543 6.428 1.00 96.75 197 TRP A CA 1
ATOM 1500 C C . TRP A 1 197 ? 8.984 0.417 5.998 1.00 96.75 197 TRP A C 1
ATOM 1502 O O . TRP A 1 197 ? 9.825 0.066 5.171 1.00 96.75 197 TRP A O 1
ATOM 1512 N N . VAL A 1 198 ? 9.025 1.619 6.575 1.00 97.44 198 VAL A N 1
ATOM 1513 C CA . VAL A 1 198 ? 10.031 2.633 6.236 1.00 97.44 198 VAL A CA 1
ATOM 1514 C C . VAL A 1 198 ? 11.435 2.166 6.626 1.00 97.44 198 VAL A C 1
ATOM 1516 O O . VAL A 1 198 ? 12.355 2.267 5.815 1.00 97.44 198 VAL A O 1
ATOM 1519 N N . ILE A 1 199 ? 11.602 1.597 7.824 1.00 97.94 199 ILE A N 1
ATOM 1520 C CA . ILE A 1 199 ? 12.901 1.095 8.301 1.00 97.94 199 ILE A CA 1
ATOM 1521 C C . ILE A 1 199 ? 13.396 -0.060 7.422 1.00 97.94 199 ILE A C 1
ATOM 1523 O O . ILE A 1 199 ? 14.534 -0.043 6.951 1.00 97.94 199 ILE A O 1
ATOM 1527 N N . ALA A 1 200 ? 12.540 -1.050 7.166 1.00 97.56 200 ALA A N 1
ATOM 1528 C CA . ALA A 1 200 ? 12.890 -2.215 6.361 1.00 97.56 200 ALA A CA 1
ATOM 1529 C C . ALA A 1 200 ? 13.155 -1.847 4.892 1.00 97.56 200 ALA A C 1
ATOM 1531 O O . ALA A 1 200 ? 14.050 -2.424 4.278 1.00 97.56 200 ALA A O 1
ATOM 1532 N N . THR A 1 201 ? 12.459 -0.842 4.351 1.00 96.81 201 THR A N 1
ATOM 1533 C CA . THR A 1 201 ? 12.740 -0.299 3.013 1.00 96.81 201 THR A CA 1
ATOM 1534 C C . THR A 1 201 ? 14.140 0.298 2.939 1.00 96.81 201 THR A C 1
ATOM 1536 O O . THR A 1 201 ? 14.880 0.007 2.001 1.00 96.81 201 THR A O 1
ATOM 1539 N N . GLY A 1 202 ? 14.535 1.088 3.942 1.00 96.94 202 GLY A N 1
ATOM 1540 C CA . GLY A 1 202 ? 15.891 1.629 4.021 1.00 96.94 202 GLY A CA 1
ATOM 1541 C C . GLY A 1 202 ? 16.945 0.523 4.071 1.00 96.94 202 GLY A C 1
ATOM 1542 O O . GLY A 1 202 ? 17.911 0.558 3.309 1.00 96.94 202 GLY A O 1
ATOM 1543 N N . GLY A 1 203 ? 16.715 -0.506 4.893 1.00 96.00 203 GLY A N 1
ATOM 1544 C CA . GLY A 1 203 ? 17.573 -1.692 4.951 1.00 96.00 203 GLY A CA 1
ATOM 1545 C C . GLY A 1 203 ? 17.678 -2.414 3.604 1.00 96.00 203 GLY A C 1
ATOM 1546 O O . GLY A 1 203 ? 18.780 -2.700 3.144 1.00 96.00 203 GLY A O 1
ATOM 1547 N N . GLY A 1 204 ? 16.551 -2.646 2.928 1.00 94.12 204 GLY A N 1
ATOM 1548 C CA . GLY A 1 204 ? 16.524 -3.269 1.604 1.00 94.12 204 GLY A CA 1
ATOM 1549 C C . GLY A 1 204 ? 17.241 -2.457 0.534 1.00 94.12 204 GLY A C 1
ATOM 1550 O O . GLY A 1 204 ? 17.974 -3.025 -0.270 1.00 94.12 204 GLY A O 1
ATOM 1551 N N . TYR A 1 205 ? 17.096 -1.131 0.556 1.00 94.75 205 TYR A N 1
ATOM 1552 C CA . TYR A 1 205 ? 17.834 -0.252 -0.346 1.00 94.75 205 TYR A CA 1
ATOM 1553 C C . TYR A 1 205 ? 19.340 -0.379 -0.132 1.00 94.75 205 TYR A C 1
ATOM 1555 O O . TYR A 1 205 ? 20.080 -0.528 -1.099 1.00 94.75 205 TYR A O 1
ATOM 1563 N N . MET A 1 206 ? 19.807 -0.347 1.120 1.00 94.00 206 MET A N 1
ATOM 1564 C CA . MET A 1 206 ? 21.235 -0.482 1.421 1.00 94.00 206 MET A CA 1
ATOM 1565 C C . MET A 1 206 ? 21.780 -1.840 0.974 1.00 94.00 206 MET A C 1
ATOM 1567 O O . MET A 1 206 ? 22.855 -1.897 0.382 1.00 94.00 206 MET A O 1
ATOM 1571 N N . LEU A 1 207 ? 21.026 -2.920 1.202 1.00 89.19 207 LEU A N 1
ATOM 1572 C CA . LEU A 1 207 ? 21.383 -4.258 0.726 1.00 89.19 207 LEU A CA 1
ATOM 1573 C C . LEU A 1 207 ? 21.454 -4.320 -0.805 1.00 89.19 207 LEU A C 1
ATOM 1575 O O . LEU A 1 207 ? 22.404 -4.883 -1.339 1.00 89.19 207 LEU A O 1
ATOM 1579 N N . GLY A 1 208 ? 20.494 -3.710 -1.506 1.00 87.06 208 GLY A N 1
ATOM 1580 C CA . GLY A 1 208 ? 20.507 -3.617 -2.967 1.00 87.06 208 GLY A CA 1
ATOM 1581 C C . GLY A 1 208 ? 21.682 -2.794 -3.500 1.00 87.06 208 GLY A C 1
ATOM 1582 O O . GLY A 1 208 ? 22.333 -3.204 -4.454 1.00 87.06 208 GLY A O 1
ATOM 1583 N N . ALA A 1 209 ? 22.012 -1.682 -2.840 1.00 85.62 209 ALA A N 1
ATOM 1584 C CA . ALA A 1 209 ? 23.082 -0.775 -3.252 1.00 85.62 209 ALA A CA 1
ATOM 1585 C C . ALA A 1 209 ? 24.491 -1.370 -3.087 1.00 85.62 209 ALA A C 1
ATOM 1587 O O . ALA A 1 209 ? 25.419 -0.954 -3.778 1.00 85.62 209 ALA A O 1
ATOM 1588 N N . LEU A 1 210 ? 24.664 -2.341 -2.183 1.00 84.75 210 LEU A N 1
ATOM 1589 C CA . LEU A 1 210 ? 25.921 -3.080 -2.012 1.00 84.75 210 LEU A CA 1
ATOM 1590 C C . LEU A 1 210 ? 26.210 -4.032 -3.184 1.00 84.75 210 LEU A C 1
ATOM 1592 O O . LEU A 1 210 ? 27.335 -4.513 -3.324 1.00 84.75 210 LEU A O 1
ATOM 1596 N N . VAL A 1 211 ? 25.213 -4.314 -4.025 1.00 80.25 211 VAL A N 1
ATOM 1597 C CA . VAL A 1 211 ? 25.330 -5.251 -5.138 1.00 80.25 211 VAL A CA 1
ATOM 1598 C C . VAL A 1 211 ? 25.623 -4.496 -6.432 1.00 80.25 211 VAL A C 1
ATOM 1600 O O . VAL A 1 211 ? 24.757 -3.853 -7.015 1.00 80.25 211 VAL A O 1
ATOM 1603 N N . SER A 1 212 ? 26.868 -4.605 -6.900 1.00 73.69 212 SER A N 1
ATOM 1604 C CA . SER A 1 212 ? 27.360 -3.931 -8.110 1.00 73.69 212 SER A CA 1
ATOM 1605 C C . SER A 1 212 ? 26.749 -4.455 -9.414 1.00 73.69 212 SER A C 1
ATOM 1607 O O . SER A 1 212 ? 26.625 -3.694 -10.369 1.00 73.69 212 SER A O 1
ATOM 1609 N N . ASP A 1 213 ? 26.341 -5.727 -9.451 1.00 78.38 213 ASP A N 1
ATOM 1610 C CA . ASP A 1 213 ? 25.572 -6.312 -10.554 1.00 78.38 213 ASP A CA 1
ATOM 1611 C C . ASP A 1 213 ? 24.297 -6.987 -10.015 1.00 78.38 213 ASP A C 1
ATOM 1613 O O . ASP A 1 213 ? 24.343 -8.148 -9.586 1.00 78.38 213 ASP A O 1
ATOM 1617 N N . PRO A 1 214 ? 23.151 -6.277 -10.024 1.00 74.62 214 PRO A N 1
ATOM 1618 C CA . PRO A 1 214 ? 21.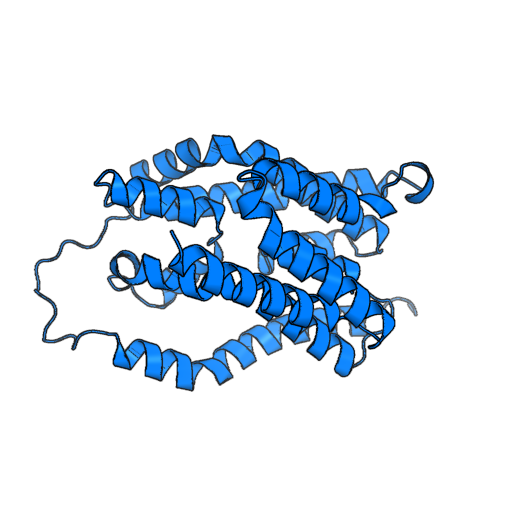870 -6.806 -9.561 1.00 74.62 214 PRO A CA 1
ATOM 1619 C C . PRO A 1 214 ? 21.451 -8.108 -10.256 1.00 74.62 214 PRO A C 1
ATOM 1621 O O . PRO A 1 214 ? 20.828 -8.962 -9.622 1.00 74.62 214 PRO A O 1
ATOM 1624 N N . ARG A 1 215 ? 21.821 -8.301 -11.531 1.00 77.50 215 ARG A N 1
ATOM 1625 C CA . ARG A 1 215 ? 21.419 -9.481 -12.317 1.00 77.50 215 ARG A CA 1
ATOM 1626 C C . ARG A 1 215 ? 22.101 -10.748 -11.829 1.00 77.50 215 ARG A C 1
ATOM 1628 O O . ARG A 1 215 ? 21.488 -11.810 -11.796 1.00 77.50 215 ARG A O 1
ATOM 1635 N N . ARG A 1 216 ? 23.359 -10.643 -11.390 1.00 80.06 216 ARG A N 1
ATOM 1636 C CA . ARG A 1 216 ? 24.142 -11.788 -10.901 1.00 80.06 216 ARG A CA 1
ATOM 1637 C C . ARG A 1 216 ? 23.499 -12.479 -9.696 1.00 80.06 216 ARG A C 1
ATOM 1639 O O . ARG A 1 216 ? 23.676 -13.681 -9.522 1.00 80.06 216 ARG A O 1
ATOM 1646 N N . TYR A 1 217 ? 22.768 -11.726 -8.881 1.00 78.69 217 TYR A N 1
ATOM 1647 C CA . TYR A 1 217 ? 22.116 -12.219 -7.667 1.00 78.69 217 TYR A CA 1
ATOM 1648 C C . TYR A 1 217 ? 20.587 -12.315 -7.806 1.00 78.69 217 TYR A C 1
ATOM 1650 O O . TYR A 1 217 ? 19.905 -12.576 -6.818 1.00 78.69 217 TYR A O 1
ATOM 1658 N N . GLY A 1 218 ? 20.043 -12.109 -9.014 1.00 77.00 218 GLY A N 1
ATOM 1659 C CA . GLY A 1 218 ? 18.603 -12.168 -9.282 1.00 77.00 218 GLY A CA 1
ATOM 1660 C C . GLY A 1 218 ? 17.794 -11.041 -8.632 1.00 77.00 218 GLY A C 1
ATOM 1661 O O . GLY A 1 218 ? 16.596 -11.200 -8.402 1.00 77.00 218 GLY A O 1
ATOM 1662 N N . ILE A 1 219 ? 18.424 -9.906 -8.310 1.00 79.50 219 ILE A N 1
ATOM 1663 C CA . ILE A 1 219 ? 17.744 -8.752 -7.698 1.00 79.50 219 ILE A CA 1
ATOM 1664 C C . ILE A 1 219 ? 16.736 -8.131 -8.675 1.00 79.50 219 ILE A C 1
ATOM 1666 O O . ILE A 1 219 ? 15.704 -7.605 -8.269 1.00 79.50 219 ILE A O 1
ATOM 1670 N N . ASP A 1 220 ? 16.987 -8.250 -9.974 1.00 79.44 220 ASP A N 1
ATOM 1671 C CA . ASP A 1 220 ? 16.064 -7.874 -11.043 1.00 79.44 220 ASP A CA 1
ATOM 1672 C C . ASP A 1 220 ? 14.800 -8.752 -11.101 1.00 79.44 220 ASP A C 1
ATOM 1674 O O . ASP A 1 220 ? 13.769 -8.303 -11.598 1.00 79.44 220 ASP A O 1
ATOM 1678 N N . LEU A 1 221 ? 14.838 -9.963 -10.534 1.00 81.81 221 LEU A N 1
ATOM 1679 C CA . LEU A 1 221 ? 13.687 -10.866 -10.420 1.00 81.81 221 LEU A CA 1
ATOM 1680 C C . LEU A 1 221 ? 12.913 -10.713 -9.104 1.00 81.81 221 LEU A C 1
ATOM 1682 O O . LEU A 1 221 ? 11.903 -11.393 -8.913 1.00 81.81 221 LEU A O 1
ATOM 1686 N N . VAL A 1 222 ? 13.337 -9.819 -8.205 1.00 82.12 222 VAL A N 1
ATOM 1687 C CA . VAL A 1 222 ? 12.721 -9.636 -6.879 1.00 82.12 222 VAL A CA 1
ATOM 1688 C C . VAL A 1 222 ? 11.218 -9.391 -6.970 1.00 82.12 222 VAL A C 1
ATOM 1690 O O . VAL A 1 222 ? 10.462 -10.005 -6.222 1.00 82.12 222 VAL A O 1
ATOM 1693 N N . MET A 1 223 ? 10.766 -8.548 -7.900 1.00 82.00 223 MET A N 1
ATOM 1694 C CA . MET A 1 223 ? 9.343 -8.238 -8.053 1.00 82.00 223 MET A CA 1
ATOM 1695 C C . MET A 1 223 ? 8.522 -9.433 -8.568 1.00 82.00 223 MET A C 1
ATOM 1697 O O . MET A 1 223 ? 7.557 -9.801 -7.890 1.00 82.00 223 MET A O 1
ATOM 1701 N N . PRO A 1 224 ? 8.878 -10.097 -9.691 1.00 84.62 224 PRO A N 1
ATOM 1702 C CA . PRO A 1 224 ? 8.220 -11.337 -10.101 1.00 84.62 224 PRO A CA 1
ATOM 1703 C C . PRO A 1 224 ? 8.195 -12.412 -9.009 1.00 84.62 224 PRO A C 1
ATOM 1705 O O . PRO A 1 224 ? 7.146 -13.010 -8.768 1.00 84.62 224 PRO A O 1
ATOM 1708 N N . ILE A 1 225 ? 9.321 -12.638 -8.320 1.00 85.75 225 ILE A N 1
ATOM 1709 C CA . ILE A 1 225 ? 9.430 -13.624 -7.234 1.00 85.75 225 ILE A CA 1
ATOM 1710 C C . ILE A 1 225 ? 8.497 -13.251 -6.085 1.00 85.75 225 ILE A C 1
ATOM 1712 O O . ILE A 1 225 ? 7.793 -14.111 -5.561 1.00 85.75 225 ILE A O 1
ATOM 1716 N N . PHE A 1 226 ? 8.450 -11.974 -5.712 1.00 83.12 226 PHE A N 1
ATOM 1717 C CA . PHE A 1 226 ? 7.587 -11.493 -4.645 1.00 83.12 226 PHE A CA 1
ATOM 1718 C C . PHE A 1 226 ? 6.101 -11.681 -4.979 1.00 83.12 226 PHE A C 1
ATOM 1720 O O . PHE A 1 226 ? 5.362 -12.252 -4.174 1.00 83.12 226 PHE A O 1
ATOM 1727 N N . PHE A 1 227 ? 5.655 -11.276 -6.173 1.00 83.44 227 PHE A N 1
ATOM 1728 C CA . PHE A 1 227 ? 4.269 -11.495 -6.600 1.00 83.44 227 PHE A CA 1
ATOM 1729 C C . PHE A 1 227 ? 3.924 -12.988 -6.684 1.00 83.44 227 PHE A C 1
ATOM 1731 O O . PHE A 1 227 ? 2.840 -13.384 -6.257 1.00 83.44 227 PHE A O 1
ATOM 1738 N N . ALA A 1 228 ? 4.848 -13.829 -7.159 1.00 86.44 228 ALA A N 1
ATOM 1739 C CA . ALA A 1 228 ? 4.671 -15.279 -7.167 1.00 86.44 228 ALA A CA 1
ATOM 1740 C C . ALA A 1 228 ? 4.579 -15.862 -5.746 1.00 86.44 228 ALA A C 1
ATOM 1742 O O . ALA A 1 228 ? 3.725 -16.703 -5.475 1.00 86.44 228 ALA A O 1
ATOM 1743 N N . ALA A 1 229 ? 5.399 -15.387 -4.809 1.00 83.94 229 ALA A N 1
ATOM 1744 C CA . ALA A 1 229 ? 5.346 -15.809 -3.413 1.00 83.94 229 ALA A CA 1
ATOM 1745 C C . ALA A 1 229 ? 4.039 -15.374 -2.728 1.00 83.94 229 ALA A C 1
ATOM 1747 O O . ALA A 1 229 ? 3.481 -16.135 -1.939 1.00 83.94 229 ALA A O 1
ATOM 1748 N N . MET A 1 230 ? 3.501 -14.195 -3.063 1.00 78.25 230 MET A N 1
ATOM 1749 C CA . MET A 1 230 ? 2.217 -13.707 -2.540 1.00 78.25 230 MET A CA 1
ATOM 1750 C C . MET A 1 230 ? 1.011 -14.551 -2.968 1.00 78.25 230 MET A C 1
ATOM 1752 O O . MET A 1 230 ? 0.005 -14.572 -2.263 1.00 78.25 230 MET A O 1
ATOM 1756 N N . ILE A 1 231 ? 1.087 -15.268 -4.088 1.00 83.12 231 ILE A N 1
ATOM 1757 C CA . ILE A 1 231 ? 0.014 -16.168 -4.544 1.00 83.12 231 ILE A CA 1
ATOM 1758 C C . ILE A 1 231 ? -0.200 -17.315 -3.542 1.00 83.12 231 ILE A C 1
ATOM 1760 O O . ILE A 1 231 ? -1.336 -17.735 -3.327 1.00 83.12 231 ILE A O 1
ATOM 1764 N N . VAL A 1 232 ? 0.866 -17.783 -2.882 1.00 83.88 232 VAL A N 1
ATOM 1765 C CA . VAL A 1 232 ? 0.829 -18.919 -1.947 1.00 83.88 232 VAL A CA 1
ATOM 1766 C C . VAL A 1 232 ? -0.147 -18.697 -0.780 1.00 83.88 232 VAL A C 1
ATOM 1768 O O . VAL A 1 232 ? -1.073 -19.496 -0.642 1.00 83.88 232 VAL A O 1
ATOM 1771 N N . PRO A 1 233 ? -0.029 -17.633 0.044 1.00 73.31 233 PRO A N 1
ATOM 1772 C CA . PRO A 1 233 ? -0.959 -17.404 1.152 1.00 73.31 233 PRO A CA 1
ATOM 1773 C C . PRO A 1 233 ? -2.379 -17.031 0.702 1.00 73.31 233 PRO A C 1
ATOM 1775 O O . PRO A 1 233 ? -3.316 -17.139 1.491 1.00 73.31 233 PRO A O 1
ATOM 1778 N N . LEU A 1 234 ? -2.563 -16.585 -0.544 1.00 74.44 234 LEU A N 1
ATOM 1779 C CA . LEU A 1 234 ? -3.883 -16.256 -1.086 1.00 74.44 234 LEU A CA 1
ATOM 1780 C C . LEU A 1 234 ? -4.631 -17.498 -1.611 1.00 74.44 234 LEU A C 1
ATOM 1782 O O . LEU A 1 234 ? -5.814 -17.401 -1.945 1.00 74.44 234 LEU A O 1
ATOM 1786 N N . TRP A 1 235 ? -3.966 -18.651 -1.722 1.00 81.50 235 TRP A N 1
ATOM 1787 C CA . TRP A 1 235 ? -4.536 -19.851 -2.325 1.00 81.50 235 TRP A CA 1
ATOM 1788 C C . TRP A 1 235 ? -5.686 -20.425 -1.486 1.00 81.50 235 TRP A C 1
ATOM 1790 O O . TRP A 1 235 ? -5.503 -20.850 -0.348 1.00 81.50 235 TRP A O 1
ATOM 1800 N N . ARG A 1 236 ? -6.883 -20.501 -2.080 1.00 79.06 236 ARG A N 1
ATOM 1801 C CA . ARG A 1 236 ? -8.106 -21.046 -1.448 1.00 79.06 236 ARG A CA 1
ATOM 1802 C C . ARG A 1 236 ? -8.583 -22.363 -2.072 1.00 79.06 236 ARG A C 1
ATOM 1804 O O . ARG A 1 236 ? -9.758 -22.711 -2.001 1.00 79.06 236 ARG A O 1
ATOM 1811 N N . GLY A 1 237 ? -7.676 -23.103 -2.709 1.00 85.94 237 GLY A N 1
ATOM 1812 C CA . GLY A 1 237 ? -7.987 -24.358 -3.394 1.00 85.94 237 GLY A CA 1
ATOM 1813 C C . GLY A 1 237 ? -8.334 -24.193 -4.877 1.00 85.94 237 GLY A C 1
ATOM 1814 O O . GLY A 1 237 ? -8.430 -23.091 -5.414 1.00 85.94 237 GLY A O 1
ATOM 1815 N N . ARG A 1 238 ? -8.540 -25.329 -5.557 1.00 82.44 238 ARG A N 1
ATOM 1816 C CA . ARG A 1 238 ? -8.654 -25.407 -7.028 1.00 82.44 238 ARG A CA 1
ATOM 1817 C C . ARG A 1 238 ? -9.803 -24.579 -7.609 1.00 82.44 238 ARG A C 1
ATOM 1819 O O . ARG A 1 238 ? -9.662 -24.034 -8.696 1.00 82.44 238 ARG A O 1
ATOM 1826 N N . ARG A 1 239 ? -10.933 -24.480 -6.900 1.00 77.81 239 ARG A N 1
ATOM 1827 C CA . ARG A 1 239 ? -12.092 -23.687 -7.350 1.00 77.81 239 ARG A CA 1
ATOM 1828 C C . ARG A 1 239 ? -11.818 -22.182 -7.274 1.00 77.81 239 ARG A C 1
ATOM 1830 O O . ARG A 1 239 ? -12.149 -21.469 -8.214 1.00 77.81 239 ARG A O 1
ATOM 1837 N N . GLY A 1 240 ? -11.136 -21.730 -6.218 1.00 79.44 240 GLY A N 1
ATOM 1838 C CA . GLY A 1 240 ? -10.729 -20.331 -6.046 1.00 79.44 240 GLY A CA 1
ATOM 1839 C C . GLY A 1 240 ? -9.634 -19.870 -7.014 1.00 79.44 240 GLY A C 1
ATOM 1840 O O . GLY A 1 240 ? -9.418 -18.673 -7.158 1.00 79.44 240 GLY A O 1
ATOM 1841 N N . ALA A 1 241 ? -8.971 -20.798 -7.711 1.00 86.12 241 ALA A N 1
ATOM 1842 C CA . ALA A 1 241 ? -7.937 -20.481 -8.694 1.00 86.12 241 ALA A CA 1
ATOM 1843 C C . ALA A 1 241 ? -8.495 -20.029 -10.054 1.00 86.12 241 ALA A C 1
ATOM 1845 O O . ALA A 1 241 ? -7.766 -19.431 -10.843 1.00 86.12 241 ALA A O 1
ATOM 1846 N N . VAL A 1 242 ? -9.772 -20.298 -10.361 1.00 89.38 242 VAL A N 1
ATOM 1847 C CA . VAL A 1 242 ? -10.326 -19.996 -11.693 1.00 89.38 242 VAL A CA 1
ATOM 1848 C C . VAL A 1 242 ? -10.283 -18.500 -12.028 1.00 89.38 242 VAL A C 1
ATOM 1850 O O . VAL A 1 242 ? -9.773 -18.174 -13.101 1.00 89.38 242 VAL A O 1
ATOM 1853 N N . PRO A 1 243 ? -10.714 -17.575 -11.144 1.00 90.50 243 PRO A N 1
ATOM 1854 C CA . PRO A 1 243 ? -10.581 -16.143 -11.406 1.00 90.50 243 PRO A CA 1
ATOM 1855 C C . PRO A 1 243 ? -9.132 -15.711 -11.663 1.00 90.50 243 PRO A C 1
ATOM 1857 O O . PRO A 1 243 ? -8.893 -14.817 -12.467 1.00 90.50 243 PRO A O 1
ATOM 1860 N N . TRP A 1 244 ? -8.155 -16.369 -11.029 1.00 89.62 244 TRP A N 1
ATOM 1861 C CA . TRP A 1 244 ? -6.736 -16.044 -11.188 1.00 89.62 244 TRP A CA 1
ATOM 1862 C C . TRP A 1 244 ? -6.202 -16.503 -12.538 1.00 89.62 244 TRP A C 1
ATOM 1864 O O . TRP A 1 244 ? -5.486 -15.758 -13.201 1.00 89.62 244 TRP A O 1
ATOM 1874 N N . VAL A 1 245 ? -6.578 -17.712 -12.965 1.00 91.75 245 VAL A N 1
ATOM 1875 C CA . VAL A 1 245 ? -6.210 -18.242 -14.283 1.00 91.75 245 VAL A CA 1
ATOM 1876 C C . VAL A 1 245 ? -6.826 -17.384 -15.384 1.00 91.75 245 VAL A C 1
ATOM 1878 O O . VAL A 1 245 ? -6.123 -17.012 -16.319 1.00 91.75 245 VAL A O 1
ATOM 1881 N N . VAL A 1 246 ? -8.103 -17.010 -15.259 1.00 94.00 246 VAL A N 1
ATOM 1882 C CA . VAL A 1 246 ? -8.760 -16.125 -16.232 1.00 94.00 246 VAL A CA 1
ATOM 1883 C C . VAL A 1 246 ? -8.087 -14.753 -16.262 1.00 94.00 246 VAL A C 1
ATOM 1885 O O . VAL A 1 246 ? -7.730 -14.288 -17.342 1.00 94.00 246 VAL A O 1
ATOM 1888 N N . ALA A 1 247 ? -7.836 -14.140 -15.100 1.00 93.06 247 ALA A N 1
ATOM 1889 C CA . ALA A 1 247 ? -7.117 -12.870 -15.016 1.00 93.06 247 ALA A CA 1
ATOM 1890 C C . ALA A 1 247 ? -5.737 -12.944 -15.685 1.00 93.06 247 ALA A C 1
ATOM 1892 O O . ALA A 1 247 ? -5.386 -12.065 -16.470 1.00 93.06 247 ALA A O 1
ATOM 1893 N N . GLY A 1 248 ? -4.977 -14.009 -15.409 1.00 92.62 248 GLY A N 1
ATOM 1894 C CA . GLY A 1 248 ? -3.648 -14.236 -15.970 1.00 92.62 248 GLY A CA 1
ATOM 1895 C C . GLY A 1 248 ? -3.670 -14.440 -17.483 1.00 92.62 248 GLY A C 1
ATOM 1896 O O . GLY A 1 248 ? -2.903 -13.799 -18.194 1.00 92.62 248 GLY A O 1
ATOM 1897 N N . LEU A 1 249 ? -4.575 -15.274 -18.002 1.00 95.56 249 LEU A N 1
ATOM 1898 C CA . LEU A 1 249 ? -4.709 -15.507 -19.444 1.00 95.56 249 LEU A CA 1
ATOM 1899 C C . LEU A 1 249 ? -5.120 -14.234 -20.186 1.00 95.56 249 LEU A C 1
ATOM 1901 O O . LEU A 1 249 ? -4.512 -13.890 -21.197 1.00 95.56 249 LEU A O 1
ATOM 1905 N N . VAL A 1 250 ? -6.109 -13.505 -19.666 1.00 95.75 250 VAL A N 1
ATOM 1906 C CA . VAL A 1 250 ? -6.553 -12.238 -20.257 1.00 95.75 250 VAL A CA 1
ATOM 1907 C C . VAL A 1 250 ? -5.439 -11.195 -20.206 1.00 95.75 250 VAL A C 1
ATOM 1909 O O . VAL A 1 250 ? -5.224 -10.494 -21.196 1.00 95.75 250 VAL A O 1
ATOM 1912 N N . ALA A 1 251 ? -4.685 -11.118 -19.107 1.00 93.25 251 ALA A N 1
ATOM 1913 C CA . ALA A 1 251 ? -3.518 -10.248 -19.015 1.00 93.25 251 ALA A CA 1
ATOM 1914 C C . ALA A 1 251 ? -2.454 -10.617 -20.062 1.00 93.25 251 ALA A C 1
ATOM 1916 O O . ALA A 1 251 ? -1.983 -9.736 -20.773 1.00 93.25 251 ALA A O 1
ATOM 1917 N N . LEU A 1 252 ? -2.122 -11.902 -20.228 1.00 93.50 252 LEU A N 1
ATOM 1918 C CA . LEU A 1 252 ? -1.141 -12.358 -21.222 1.00 93.50 252 LEU A CA 1
ATOM 1919 C C . LEU A 1 252 ? -1.571 -12.045 -22.659 1.00 93.50 252 LEU A C 1
ATOM 1921 O O . LEU A 1 252 ? -0.757 -11.587 -23.458 1.00 93.50 252 LEU A O 1
ATOM 1925 N N . VAL A 1 253 ? -2.844 -12.271 -22.990 1.00 94.88 253 VAL A N 1
ATOM 1926 C CA . VAL A 1 253 ? -3.396 -11.927 -24.308 1.00 94.88 253 VAL A CA 1
ATOM 1927 C C . VAL A 1 253 ? -3.347 -10.416 -24.521 1.00 94.88 253 VAL A C 1
ATOM 1929 O O . VAL A 1 253 ? -2.856 -9.959 -25.548 1.00 94.88 253 VAL A O 1
ATOM 1932 N N . THR A 1 254 ? -3.774 -9.631 -23.530 1.00 93.06 254 THR A N 1
ATOM 1933 C CA . THR A 1 254 ? -3.752 -8.164 -23.614 1.00 93.06 254 THR A CA 1
ATOM 1934 C C . THR A 1 254 ? -2.328 -7.638 -23.772 1.00 93.06 254 THR A C 1
ATOM 1936 O O . THR A 1 254 ? -2.104 -6.773 -24.607 1.00 93.06 254 THR A O 1
ATOM 1939 N N . ALA A 1 255 ? -1.359 -8.196 -23.043 1.00 90.56 255 ALA A N 1
ATOM 1940 C CA . ALA A 1 255 ? 0.047 -7.807 -23.130 1.00 90.56 255 ALA A CA 1
ATOM 1941 C C . ALA A 1 255 ? 0.672 -8.099 -24.506 1.00 90.56 255 ALA A C 1
ATOM 1943 O O . ALA A 1 255 ? 1.651 -7.459 -24.870 1.00 90.56 255 ALA A O 1
ATOM 1944 N N . LYS A 1 256 ? 0.125 -9.055 -25.273 1.00 92.00 256 LYS A N 1
ATOM 1945 C CA . LYS A 1 256 ? 0.555 -9.323 -26.657 1.00 92.00 256 LYS A CA 1
ATOM 1946 C C . LYS A 1 256 ? -0.127 -8.437 -27.696 1.00 92.00 256 LYS A C 1
ATOM 1948 O O . LYS A 1 256 ? 0.434 -8.239 -28.766 1.00 92.00 256 LYS A O 1
ATOM 1953 N N . LEU A 1 257 ? -1.353 -7.994 -27.425 1.00 91.50 257 LEU A N 1
ATOM 1954 C CA . LEU A 1 257 ? -2.178 -7.257 -28.387 1.00 91.50 257 LEU A CA 1
ATOM 1955 C C . LEU A 1 257 ? -2.080 -5.740 -28.227 1.00 91.50 257 LEU A C 1
ATOM 1957 O O . LEU A 1 257 ? -2.313 -5.011 -29.186 1.00 91.50 257 LEU A O 1
ATOM 1961 N N . VAL A 1 258 ? -1.804 -5.270 -27.013 1.00 88.25 258 VAL A N 1
ATOM 1962 C CA . VAL A 1 258 ? -1.835 -3.856 -26.650 1.00 88.25 258 VAL A CA 1
ATOM 1963 C C . VAL A 1 258 ? -0.539 -3.501 -25.942 1.00 88.25 258 VAL A C 1
ATOM 1965 O O . VAL A 1 258 ? -0.225 -4.057 -24.889 1.00 88.25 258 VAL A O 1
ATOM 1968 N N . ASP A 1 259 ? 0.178 -2.529 -26.499 1.00 77.12 259 ASP A N 1
ATOM 1969 C CA . ASP A 1 259 ? 1.383 -1.992 -25.881 1.00 77.12 259 ASP A CA 1
ATOM 1970 C C . ASP A 1 259 ? 1.074 -1.268 -24.561 1.00 77.12 259 ASP A C 1
ATOM 1972 O O . ASP A 1 259 ? 0.018 -0.658 -24.358 1.00 77.12 259 ASP A O 1
ATOM 1976 N N . GLY A 1 260 ? 2.038 -1.299 -23.644 1.00 78.00 260 GLY A N 1
ATOM 1977 C CA . GLY A 1 260 ? 1.9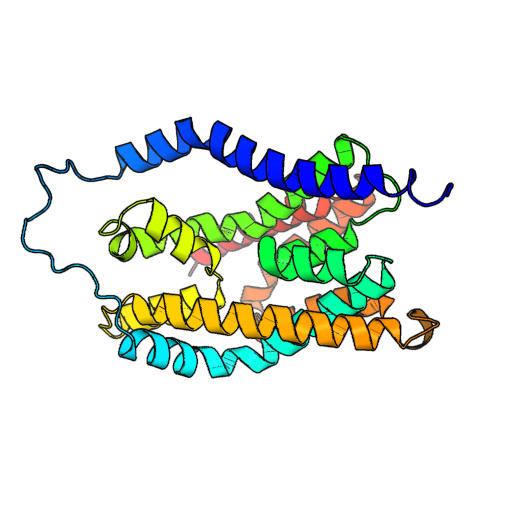30 -0.665 -22.334 1.00 78.00 260 GLY A CA 1
ATOM 1978 C C . GLY A 1 260 ? 1.288 -1.565 -21.278 1.00 78.00 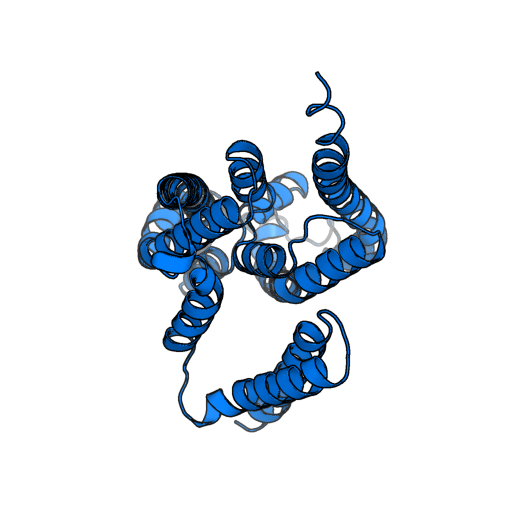260 GLY A C 1
ATOM 1979 O O . GLY A 1 260 ? 1.473 -2.776 -21.265 1.00 78.00 260 GLY A O 1
ATOM 1980 N N . TYR A 1 261 ? 0.570 -0.956 -20.331 1.00 78.50 261 TYR A N 1
ATOM 1981 C CA . TYR A 1 261 ? 0.174 -1.610 -19.072 1.00 78.50 261 TYR A CA 1
ATOM 1982 C C . TYR A 1 261 ? -1.324 -1.913 -18.969 1.00 78.50 261 TYR A C 1
ATOM 1984 O O . TYR A 1 261 ? -1.841 -2.185 -17.884 1.00 78.50 261 TYR A O 1
ATOM 1992 N N . ALA A 1 262 ? -2.034 -1.891 -20.102 1.00 85.50 262 ALA A N 1
ATOM 1993 C CA . ALA A 1 262 ? -3.465 -2.188 -20.166 1.00 85.50 262 ALA A CA 1
ATOM 1994 C C . ALA A 1 262 ? -3.793 -3.589 -19.620 1.00 85.50 262 ALA A C 1
ATOM 1996 O O . ALA A 1 262 ? -4.850 -3.786 -19.022 1.00 85.50 262 ALA A O 1
ATOM 1997 N N . PHE A 1 263 ? -2.861 -4.539 -19.745 1.00 87.06 263 PHE A N 1
ATOM 1998 C CA . PHE A 1 263 ? -3.016 -5.905 -19.249 1.00 87.06 263 PHE A CA 1
ATOM 1999 C C . PHE A 1 263 ? -3.309 -5.993 -17.746 1.00 87.06 263 PHE A C 1
ATOM 2001 O O . PHE A 1 263 ? -4.040 -6.891 -17.330 1.00 87.06 263 PHE A O 1
ATOM 2008 N N . ILE A 1 264 ? -2.805 -5.054 -16.934 1.00 85.56 264 ILE A N 1
ATOM 2009 C CA . ILE A 1 264 ? -3.078 -5.013 -15.489 1.00 85.56 264 ILE A CA 1
ATOM 2010 C C . ILE A 1 264 ? -4.564 -4.726 -15.250 1.00 85.56 264 ILE A C 1
ATOM 2012 O O . ILE A 1 264 ? -5.216 -5.380 -14.437 1.00 85.56 264 ILE A O 1
ATOM 2016 N N . ILE A 1 265 ? -5.119 -3.764 -15.987 1.00 86.31 265 ILE A N 1
ATOM 2017 C CA . ILE A 1 265 ? -6.507 -3.320 -15.836 1.00 86.31 265 ILE A CA 1
ATOM 2018 C C . ILE A 1 265 ? -7.454 -4.374 -16.413 1.00 86.31 265 ILE A C 1
ATOM 2020 O O . ILE A 1 265 ? -8.358 -4.836 -15.725 1.00 86.31 265 ILE A O 1
ATOM 2024 N N . VAL A 1 266 ? -7.225 -4.807 -17.653 1.00 91.56 266 VAL A N 1
ATOM 2025 C CA . VAL A 1 266 ? -8.107 -5.769 -18.330 1.00 91.56 266 VAL A CA 1
ATOM 2026 C C . VAL A 1 266 ? -8.076 -7.129 -17.626 1.00 91.56 266 VAL A C 1
ATOM 2028 O O . VAL A 1 266 ? -9.129 -7.716 -17.383 1.00 91.56 266 VAL A O 1
ATOM 2031 N N . GLY A 1 267 ? -6.893 -7.603 -17.219 1.00 91.31 267 GLY A N 1
ATOM 2032 C CA . GLY A 1 267 ? -6.752 -8.844 -16.457 1.00 91.31 267 GLY A CA 1
ATOM 2033 C C . GLY A 1 267 ? -7.435 -8.780 -15.090 1.00 91.31 267 GLY A C 1
ATOM 2034 O O . GLY A 1 267 ? -8.180 -9.694 -14.736 1.00 91.31 267 GLY A O 1
ATOM 2035 N N . SER A 1 268 ? -7.246 -7.690 -14.334 1.00 87.12 268 SER A N 1
ATOM 2036 C CA . SER A 1 268 ? -7.894 -7.531 -13.022 1.00 87.12 268 SER A CA 1
ATOM 2037 C C . SER A 1 268 ? -9.418 -7.443 -13.120 1.00 87.12 268 SER A C 1
ATOM 2039 O O . SER A 1 268 ? -10.105 -8.085 -12.326 1.00 87.12 268 SER A O 1
ATOM 2041 N N . LEU A 1 269 ? -9.957 -6.737 -14.120 1.00 90.06 269 LEU A N 1
ATOM 2042 C CA . LEU A 1 269 ? -11.399 -6.679 -14.377 1.00 90.06 269 LEU A CA 1
ATOM 2043 C C . LEU A 1 269 ? -11.963 -8.048 -14.765 1.00 90.06 269 LEU A C 1
ATOM 2045 O O . LEU A 1 269 ? -12.965 -8.472 -14.196 1.00 90.06 269 LEU A O 1
ATOM 2049 N N . ALA A 1 270 ? -11.309 -8.770 -15.678 1.00 93.12 270 ALA A N 1
ATOM 2050 C CA . ALA A 1 270 ? -11.749 -10.106 -16.078 1.00 93.12 270 ALA A CA 1
ATOM 2051 C C . ALA A 1 270 ? -11.751 -11.089 -14.897 1.00 93.12 270 ALA A C 1
ATOM 2053 O O . ALA A 1 270 ? -12.703 -11.853 -14.723 1.00 93.12 270 ALA A O 1
ATOM 2054 N N . GLY A 1 271 ? -10.718 -11.034 -14.051 1.00 90.50 271 GLY A N 1
ATOM 2055 C CA . GLY A 1 271 ? -10.657 -11.799 -12.808 1.00 90.50 271 GLY A CA 1
ATOM 2056 C C . GLY A 1 271 ? -11.786 -11.447 -11.845 1.00 90.50 271 GLY A C 1
ATOM 2057 O O . GLY A 1 271 ? -12.474 -12.344 -11.365 1.00 90.50 271 GLY A O 1
ATOM 2058 N N . ALA A 1 272 ? -12.015 -10.155 -11.598 1.00 86.12 272 ALA A N 1
ATOM 2059 C CA . ALA A 1 272 ? -13.070 -9.681 -10.704 1.00 86.12 272 ALA A CA 1
ATOM 2060 C C . ALA A 1 272 ? -14.467 -10.109 -11.178 1.00 86.12 272 ALA A C 1
ATOM 2062 O O . ALA A 1 272 ? -15.245 -10.634 -10.387 1.00 86.12 272 ALA A O 1
ATOM 2063 N N . VAL A 1 273 ? -14.756 -9.961 -12.474 1.00 90.50 273 VAL A N 1
ATOM 2064 C CA . VAL A 1 273 ? -16.021 -10.393 -13.088 1.00 90.50 273 VAL A CA 1
ATOM 2065 C C . VAL A 1 273 ? -16.202 -11.906 -12.960 1.00 90.50 273 VAL A C 1
ATOM 2067 O O . VAL A 1 273 ? -17.262 -12.373 -12.555 1.00 90.50 273 VAL A O 1
ATOM 2070 N N . THR A 1 274 ? -15.152 -12.682 -13.238 1.00 90.50 274 THR A N 1
ATOM 2071 C CA . THR A 1 274 ? -15.187 -14.146 -13.088 1.00 90.50 274 THR A CA 1
ATOM 2072 C C . THR A 1 274 ? -15.411 -14.567 -11.636 1.00 90.50 274 THR A C 1
ATOM 2074 O O . THR A 1 274 ? -16.112 -15.544 -11.386 1.00 90.50 274 THR A O 1
ATOM 2077 N N . GLY A 1 275 ? -14.805 -13.855 -10.682 1.00 85.88 275 GLY A N 1
ATOM 2078 C CA . GLY A 1 275 ? -15.013 -14.070 -9.252 1.00 85.88 275 GLY A CA 1
ATOM 2079 C C . GLY A 1 275 ? -16.458 -13.804 -8.840 1.00 85.88 275 GLY A C 1
ATOM 2080 O O . GLY A 1 275 ? -17.079 -14.683 -8.254 1.00 85.88 275 GLY A O 1
ATOM 2081 N N . ALA A 1 276 ? -17.013 -12.655 -9.236 1.00 85.44 276 ALA A N 1
ATOM 2082 C CA . ALA A 1 276 ? -18.384 -12.262 -8.910 1.00 85.44 276 ALA A CA 1
ATOM 2083 C C . ALA A 1 276 ? -19.411 -13.317 -9.353 1.00 85.44 276 ALA A C 1
ATOM 2085 O O . ALA A 1 276 ? -20.173 -13.819 -8.537 1.00 85.44 276 ALA A O 1
ATOM 2086 N N . PHE A 1 277 ? -19.348 -13.760 -10.613 1.00 86.56 277 PHE A N 1
ATOM 2087 C CA . PHE A 1 277 ? -20.274 -14.777 -11.126 1.00 86.56 277 PHE A CA 1
ATOM 2088 C C . PHE A 1 277 ? -20.110 -16.169 -10.501 1.00 86.56 277 PHE A C 1
ATOM 2090 O O . PHE A 1 277 ? -20.983 -17.018 -10.675 1.00 86.56 277 PHE A O 1
ATOM 2097 N N . ARG A 1 278 ? -18.990 -16.450 -9.823 1.00 77.00 278 ARG A N 1
ATOM 2098 C CA . ARG A 1 278 ? -18.786 -17.728 -9.126 1.00 77.00 278 ARG A CA 1
ATOM 2099 C C . ARG A 1 278 ? -19.164 -17.675 -7.657 1.00 77.00 278 ARG A C 1
ATOM 2101 O O . ARG A 1 278 ? -19.625 -18.695 -7.156 1.00 77.00 278 ARG A O 1
ATOM 2108 N N . ASP A 1 279 ? -18.950 -16.546 -6.991 1.00 65.31 279 ASP A N 1
ATOM 2109 C CA . ASP A 1 279 ? -19.316 -16.380 -5.584 1.00 65.31 279 ASP A CA 1
ATOM 2110 C C . ASP A 1 279 ? -20.846 -16.310 -5.413 1.00 65.31 279 ASP A C 1
ATOM 2112 O O . ASP A 1 279 ? -21.351 -16.792 -4.408 1.00 65.31 279 ASP A O 1
ATOM 2116 N N . ASP A 1 280 ? -21.592 -15.858 -6.432 1.00 55.62 280 ASP A N 1
ATOM 2117 C CA . ASP A 1 280 ? -23.066 -15.923 -6.469 1.00 55.62 280 ASP A CA 1
ATOM 2118 C C . ASP A 1 280 ? -23.625 -17.356 -6.661 1.00 55.62 280 ASP A C 1
ATOM 2120 O O . ASP A 1 280 ? -24.832 -17.576 -6.567 1.00 55.62 280 ASP A O 1
ATOM 2124 N N . ALA A 1 281 ? -22.769 -18.343 -6.957 1.00 44.81 281 ALA A N 1
ATOM 2125 C CA . ALA A 1 281 ? -23.158 -19.732 -7.224 1.00 44.81 281 ALA A CA 1
ATOM 2126 C C . ALA A 1 281 ? -22.871 -20.703 -6.055 1.00 44.81 281 ALA A C 1
ATOM 2128 O O . ALA A 1 281 ? -22.945 -21.921 -6.252 1.00 44.81 281 ALA A O 1
ATOM 2129 N N . ALA A 1 282 ? -22.515 -20.189 -4.872 1.00 40.00 282 ALA A N 1
ATOM 2130 C CA . ALA A 1 282 ? -22.215 -20.950 -3.652 1.00 40.00 282 ALA A CA 1
ATOM 2131 C C . ALA A 1 282 ? -23.156 -20.564 -2.503 1.00 40.00 282 ALA A C 1
ATOM 2133 O O . ALA A 1 282 ? -23.479 -21.476 -1.710 1.00 40.00 282 ALA A O 1
#

pLDDT: mean 78.35, std 19.82, range [27.89, 97.94]

Foldseek 3Di:
DVVVVLCVVVVVLVVVVVVCVVVVCVVCVVVVVVVVVVPQDDPVPPDPDPPALAQDPVLLVLLQVLLVVVLVVLLLLLLLLLLLCLVLPHDLVRLLCCLQQVVLSVLSLVCSVLDDSDDDPVSSVQSVVLSCLVCVVVVVLVVVCCVNPVSDDPVVVVVLSRLDDPSLSVVVVVCVVVVRRHCSSSSSNSVSSSVSSSVSSSVSNVVNNVDPDCVVVCSVCSSVVSVVVVVVVVDPDDLLCPLVVQLVVQLVVCVVVPPDDVSSVRSNVSSVVVVVVVVVVD

Sequence (282 aa):
MARTLEMLPHAVAFCAQFMQLRRWCALTRARAFRFWNAMSPDPNTLPTTEKRAPVTGAGMLLGVRKVSVLMPGVIVFAVAFGAAASAKGLSFLETMLMSALVYGGVSQLVAMEIWRPEWSWGAIAGLAVVTATVNARMVLQGAALQPWLAQYPKTLNAFHLFFFTDANWLIGTRYQAEGGRDLGVLVGAGIALWAVWVIATGGGYMLGALVSDPRRYGIDLVMPIFFAAMIVPLWRGRRGAVPWVVAGLVALVTAKLVDGYAFIIVGSLAGAVTGAFRDDAA